Protein AF-A0A2S7P3P5-F1 (afdb_monomer)

Radius of gyration: 25.03 Å; Cα contacts (8 Å, |Δi|>4): 173; chains: 1; bounding box: 57×37×67 Å

Foldseek 3Di:
DDDDDDDPVCVVVPVVLVVVVVQVVVCVVVPHPDDDPDDAQLPDPVRVSVLVDPFAWDQAPPPRDTHTPDPVVNVVVVVDNHDHPPPDDDPDDDDDDDPDDDDDDDDDDPDPPPPPPPFFAPLVVPDPPFDHPVRCVPLPDQQQQWEDEPPDIDGLVVDPCNVVDDCRGCVGPNVVLSRVCRVVDRPCRRVDYHYDD

Secondary structure (DSSP, 8-state):
-------GGGGGG-HHHHHHHHHHHHHHHTT-S--------TT-GGGGGGGGSS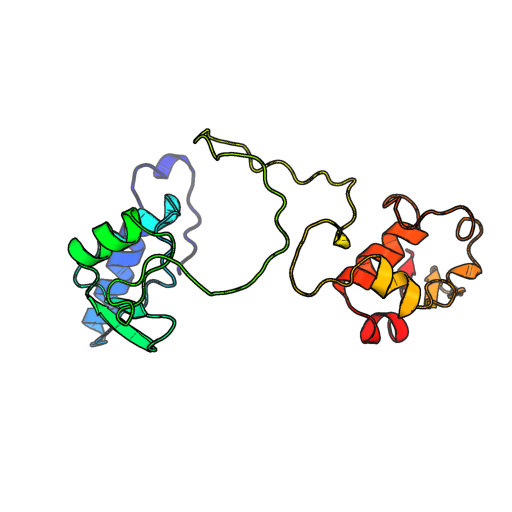S-EEE-TTT--EEE--HHHHHHHHH-S---TT--S--S--S--PPP-----------------TTS-GGGS--TTPPPHHHHHHH--STT-EEEETTEEEEGGGSTTTTT--TT-TTSHHHHHHHHHHHH-HHHHHH--EEE-

Structure (mmCIF, N/CA/C/O backbone):
data_AF-A0A2S7P3P5-F1
#
_entry.id   AF-A0A2S7P3P5-F1
#
loop_
_atom_site.group_PDB
_atom_site.id
_atom_site.type_symbol
_atom_site.label_atom_id
_atom_site.label_alt_id
_atom_site.label_comp_id
_atom_site.label_asym_id
_atom_site.label_entity_id
_atom_site.label_seq_id
_atom_site.pdbx_PDB_ins_code
_atom_site.Cartn_x
_atom_site.Cartn_y
_atom_site.Cartn_z
_atom_site.occupancy
_atom_site.B_iso_or_equiv
_atom_site.auth_seq_id
_atom_site.auth_comp_id
_atom_site.auth_asym_id
_atom_site.auth_atom_id
_atom_site.pdbx_PDB_model_num
ATOM 1 N N . MET A 1 1 ? -14.681 -4.494 0.501 1.00 46.81 1 MET A N 1
ATOM 2 C CA . MET A 1 1 ? -14.531 -3.076 0.108 1.00 46.81 1 MET A CA 1
ATOM 3 C C . MET A 1 1 ? -15.288 -2.878 -1.189 1.00 46.81 1 MET A C 1
ATOM 5 O O . MET A 1 1 ? -14.776 -3.226 -2.246 1.00 46.81 1 MET A O 1
ATOM 9 N N . LEU A 1 2 ? -16.532 -2.408 -1.099 1.00 48.41 2 LEU A N 1
ATOM 10 C CA . LEU A 1 2 ? -17.280 -1.970 -2.272 1.00 48.41 2 LEU A CA 1
ATOM 11 C C . LEU A 1 2 ? -16.745 -0.604 -2.712 1.00 48.41 2 LEU A C 1
ATOM 13 O O . LEU A 1 2 ? -16.738 0.342 -1.924 1.00 48.41 2 LEU A O 1
ATOM 17 N N . TYR A 1 3 ? -16.299 -0.496 -3.960 1.00 51.53 3 TYR A N 1
ATOM 18 C CA . TYR A 1 3 ? -16.013 0.797 -4.569 1.00 51.53 3 TYR A CA 1
ATOM 19 C C . TYR A 1 3 ? -17.342 1.382 -5.056 1.00 51.53 3 TYR A C 1
ATOM 21 O O . TYR A 1 3 ? -17.901 0.924 -6.052 1.00 51.53 3 TYR A O 1
ATOM 29 N N . LEU A 1 4 ? -17.895 2.336 -4.306 1.00 55.41 4 LEU A N 1
ATOM 30 C CA . LEU A 1 4 ? -19.089 3.060 -4.724 1.00 55.41 4 LEU A CA 1
ATOM 31 C C . LEU A 1 4 ? -18.635 4.214 -5.623 1.00 55.41 4 LEU A C 1
ATOM 33 O O . LEU A 1 4 ? -18.038 5.170 -5.138 1.00 55.41 4 LEU A O 1
ATOM 37 N N . MET A 1 5 ? -18.886 4.118 -6.926 1.00 57.69 5 MET A N 1
ATOM 38 C CA . MET A 1 5 ? -18.743 5.270 -7.818 1.00 57.69 5 MET A CA 1
ATOM 39 C C . MET A 1 5 ? -19.960 6.171 -7.598 1.00 57.69 5 MET A C 1
ATOM 41 O O . MET A 1 5 ? -21.087 5.744 -7.850 1.00 57.69 5 MET A O 1
ATOM 45 N N . TYR A 1 6 ? -19.753 7.384 -7.090 1.00 60.34 6 TYR A N 1
ATOM 46 C CA . TYR A 1 6 ? -20.819 8.360 -6.858 1.00 60.34 6 TYR A CA 1
ATOM 47 C C . TYR A 1 6 ? -20.404 9.750 -7.359 1.00 60.34 6 TYR A C 1
ATOM 49 O O . TYR A 1 6 ? -19.219 10.047 -7.478 1.00 60.34 6 TYR A O 1
ATOM 57 N N . HIS A 1 7 ? -21.394 10.580 -7.690 1.00 62.59 7 HIS A N 1
ATOM 58 C CA . HIS A 1 7 ? -21.210 11.955 -8.166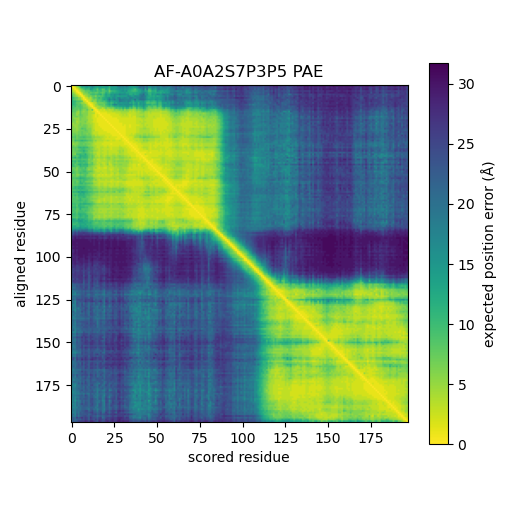 1.00 62.59 7 HIS A CA 1
ATOM 59 C C . HIS A 1 7 ? -20.856 12.891 -6.996 1.00 62.59 7 HIS A C 1
ATOM 61 O O . HIS A 1 7 ? -21.417 12.730 -5.917 1.00 62.59 7 HIS A O 1
ATOM 67 N N . GLU A 1 8 ? -19.975 13.880 -7.162 1.00 61.84 8 GLU A N 1
ATOM 68 C CA . GLU A 1 8 ? -19.485 14.717 -6.042 1.00 61.84 8 GLU A CA 1
ATOM 69 C C . GLU A 1 8 ? -20.601 15.390 -5.218 1.00 61.84 8 GLU A C 1
ATOM 71 O O . GLU A 1 8 ? -20.475 15.537 -4.002 1.00 61.84 8 GLU A O 1
ATOM 76 N N . ASP A 1 9 ? -21.746 15.682 -5.836 1.00 66.62 9 ASP A N 1
ATOM 77 C CA . ASP A 1 9 ? -22.916 16.296 -5.185 1.00 66.62 9 ASP A CA 1
ATOM 78 C C . ASP A 1 9 ? -23.497 15.482 -4.013 1.00 66.62 9 ASP A C 1
ATOM 80 O O . ASP A 1 9 ? -24.238 16.010 -3.182 1.00 66.62 9 ASP A O 1
ATOM 84 N N . VAL A 1 10 ? -23.180 14.187 -3.932 1.00 61.25 10 VAL A N 1
ATOM 85 C CA . VAL A 1 10 ? -23.685 13.272 -2.898 1.00 61.25 10 VAL A CA 1
ATOM 86 C C . VAL A 1 10 ? -22.659 12.938 -1.809 1.00 61.25 10 VAL A C 1
ATOM 88 O O . VAL A 1 10 ? -22.960 12.166 -0.894 1.00 61.25 10 VAL A O 1
ATOM 91 N N . HIS A 1 11 ? -21.483 13.575 -1.825 1.00 61.38 11 HIS A N 1
ATOM 92 C CA . HIS A 1 11 ? -20.416 13.355 -0.836 1.00 61.38 11 HIS A CA 1
ATOM 93 C C . HIS A 1 11 ? -20.852 13.666 0.612 1.00 61.38 11 HIS A C 1
ATOM 95 O O . HIS A 1 11 ? -20.347 13.067 1.563 1.00 61.38 11 HIS A O 1
ATOM 101 N N . SER A 1 12 ? -21.838 14.553 0.782 1.00 64.38 12 SER A N 1
ATOM 102 C CA . SER A 1 12 ? -22.440 14.931 2.071 1.00 64.38 12 SER A CA 1
ATOM 103 C C . SER A 1 12 ? -23.244 13.816 2.751 1.00 64.38 12 SER A C 1
ATOM 105 O O . SER A 1 12 ? -23.499 13.894 3.948 1.00 64.38 12 SER A O 1
ATOM 107 N N . HIS A 1 13 ? -23.638 12.773 2.016 1.00 67.19 13 HIS A N 1
ATOM 108 C CA . HIS A 1 13 ? -24.544 11.728 2.504 1.00 67.19 13 HIS A CA 1
ATOM 109 C C . HIS A 1 13 ? -23.813 10.478 3.030 1.00 67.19 13 HIS A C 1
ATOM 111 O O . HIS A 1 13 ? -24.448 9.451 3.259 1.00 67.19 13 HIS A O 1
ATOM 117 N N . GLU A 1 14 ? -22.485 10.543 3.203 1.00 72.69 14 GLU A N 1
ATOM 118 C CA . GLU A 1 14 ? -21.643 9.480 3.780 1.00 72.69 14 GLU A CA 1
ATOM 119 C C . GLU A 1 14 ? -21.973 8.064 3.252 1.00 72.69 14 GLU A C 1
ATOM 121 O O . GLU A 1 14 ? -22.027 7.094 4.009 1.00 72.69 14 GLU A O 1
ATOM 126 N N . PHE A 1 15 ? -22.190 7.908 1.941 1.00 76.56 15 PHE A N 1
ATOM 127 C CA . PHE A 1 15 ? -22.643 6.640 1.345 1.00 76.56 15 PHE A CA 1
ATOM 128 C C . PHE A 1 15 ? -21.736 5.435 1.645 1.00 76.56 15 PHE A C 1
ATOM 130 O O . PHE A 1 15 ? -22.216 4.302 1.685 1.00 76.56 15 PHE A O 1
ATOM 137 N N . GLY A 1 16 ? -20.448 5.669 1.917 1.00 77.62 16 GLY A N 1
ATOM 138 C CA . GLY A 1 16 ? -19.527 4.633 2.390 1.00 77.62 16 GLY A CA 1
ATOM 139 C C . GLY A 1 16 ? -19.919 4.030 3.745 1.00 77.62 16 GLY A C 1
ATOM 140 O O . GLY A 1 16 ? -19.663 2.852 3.984 1.00 77.62 16 GLY A O 1
ATOM 141 N N . LYS A 1 17 ? -20.581 4.798 4.620 1.00 83.94 17 LYS A N 1
ATOM 142 C CA . LYS A 1 17 ? -21.129 4.265 5.871 1.00 83.94 17 LYS A CA 1
ATOM 143 C C . LYS A 1 17 ? -22.400 3.458 5.645 1.00 83.94 17 LYS A C 1
ATOM 145 O O . LYS A 1 17 ? -22.557 2.378 6.209 1.00 83.94 17 LYS A O 1
ATOM 150 N N . LEU A 1 18 ? -23.286 3.944 4.778 1.00 85.88 18 LEU A N 1
ATOM 151 C CA . LEU A 1 18 ? -24.516 3.231 4.423 1.00 85.88 18 LEU A CA 1
ATOM 152 C C . LEU A 1 18 ? -24.228 1.881 3.756 1.00 85.88 18 LEU A C 1
ATOM 154 O O . LEU A 1 18 ? -24.879 0.888 4.083 1.00 85.88 18 LEU A O 1
ATOM 158 N N . SER A 1 19 ? -23.242 1.819 2.858 1.00 86.00 19 SER A N 1
ATOM 159 C CA . SER A 1 19 ? -22.845 0.562 2.219 1.00 86.00 19 SER A CA 1
ATOM 160 C C . SER A 1 19 ? -22.288 -0.437 3.235 1.00 86.00 19 SER A C 1
ATOM 162 O O . SER A 1 19 ? -22.718 -1.588 3.243 1.00 86.00 19 SER A O 1
ATOM 164 N N . ALA A 1 20 ? -21.425 0.009 4.150 1.00 88.19 20 ALA A N 1
ATOM 165 C CA . ALA A 1 20 ? -20.913 -0.822 5.236 1.00 88.19 20 ALA A CA 1
ATOM 166 C C . ALA A 1 20 ? -22.037 -1.341 6.151 1.00 88.19 20 ALA A C 1
ATOM 168 O O . ALA A 1 20 ? -22.084 -2.532 6.446 1.00 88.19 20 ALA A O 1
ATOM 169 N N . LEU A 1 21 ? -23.002 -0.496 6.534 1.00 90.12 21 LEU A N 1
ATOM 170 C CA . LEU A 1 21 ? -24.175 -0.931 7.304 1.00 90.12 21 LEU A CA 1
ATOM 171 C C . LEU A 1 21 ? -25.006 -1.976 6.553 1.00 90.12 21 LEU A C 1
ATOM 173 O O . LEU A 1 21 ? -25.500 -2.924 7.165 1.00 90.12 21 LEU A O 1
ATOM 177 N N . ARG A 1 22 ? -25.146 -1.835 5.229 1.00 91.75 22 ARG A N 1
ATOM 178 C CA . ARG A 1 22 ? -25.842 -2.828 4.406 1.00 91.75 22 ARG A CA 1
ATOM 179 C C . ARG A 1 22 ? -25.091 -4.158 4.368 1.00 91.75 22 ARG A C 1
ATOM 181 O O . ARG A 1 22 ? -25.735 -5.196 4.492 1.00 91.75 22 ARG A O 1
ATOM 188 N N . GLU A 1 23 ? -23.767 -4.138 4.238 1.00 91.75 23 GLU A N 1
ATOM 189 C CA . GLU A 1 23 ? -22.935 -5.346 4.317 1.00 91.75 23 GLU A CA 1
ATOM 190 C C . GLU A 1 23 ? -23.064 -6.031 5.687 1.00 91.75 23 GLU A C 1
ATOM 192 O O . GLU A 1 23 ? -23.274 -7.241 5.743 1.00 91.75 23 GLU A O 1
ATOM 197 N N . ILE A 1 24 ? -23.023 -5.270 6.787 1.00 92.00 24 ILE A N 1
ATOM 198 C CA . ILE A 1 24 ? -23.211 -5.792 8.151 1.00 92.00 24 ILE A CA 1
ATOM 199 C C . ILE A 1 24 ? -24.608 -6.412 8.317 1.00 92.00 24 ILE A C 1
ATOM 201 O O . ILE A 1 24 ? -24.745 -7.492 8.893 1.00 92.00 24 ILE A O 1
ATOM 205 N N . ALA A 1 25 ? -25.653 -5.754 7.805 1.00 93.94 25 ALA A N 1
ATOM 206 C CA . ALA A 1 25 ? -27.018 -6.273 7.861 1.00 93.94 25 ALA A CA 1
ATOM 207 C C . ALA A 1 25 ? -27.145 -7.605 7.107 1.00 93.94 25 ALA A C 1
ATOM 209 O O . ALA A 1 25 ? -27.682 -8.563 7.657 1.00 93.94 25 ALA A O 1
ATOM 210 N N . LEU A 1 26 ? -26.576 -7.695 5.900 1.00 94.56 26 LEU A N 1
ATOM 211 C CA . LEU A 1 26 ? -26.523 -8.942 5.134 1.00 94.56 26 LEU A CA 1
ATOM 212 C C . LEU A 1 26 ? -25.729 -10.023 5.874 1.00 94.56 26 LEU A C 1
ATOM 214 O O . LEU A 1 26 ? -26.169 -11.169 5.943 1.00 94.56 26 LEU A O 1
ATOM 218 N N . ALA A 1 27 ? -24.590 -9.670 6.478 1.00 94.12 27 ALA A N 1
ATOM 219 C CA . ALA A 1 27 ? -23.796 -10.613 7.256 1.00 94.12 27 ALA A CA 1
ATOM 220 C C . ALA A 1 27 ? -24.630 -11.237 8.389 1.00 94.12 27 ALA A C 1
ATOM 222 O O . ALA A 1 27 ? -24.620 -12.452 8.589 1.00 94.12 27 ALA A O 1
ATOM 223 N N . LYS A 1 28 ? -25.430 -10.408 9.067 1.00 93.69 28 LYS A N 1
ATOM 224 C CA . LYS A 1 28 ? -26.347 -10.836 10.125 1.00 93.69 28 LYS A CA 1
ATOM 225 C C . LYS A 1 28 ? -27.507 -11.688 9.602 1.00 93.69 28 LYS A C 1
ATOM 227 O O . LYS A 1 28 ? -27.813 -12.709 10.211 1.00 93.69 28 LYS A O 1
ATOM 232 N N . GLU A 1 29 ? -28.137 -11.297 8.494 1.00 96.06 29 GLU A N 1
ATOM 233 C CA . GLU A 1 29 ? -29.232 -12.049 7.852 1.00 96.06 29 GLU A CA 1
ATOM 234 C C . GLU A 1 29 ? -28.791 -13.461 7.437 1.00 96.06 29 GLU A C 1
ATOM 236 O O . GLU A 1 29 ? -29.543 -14.421 7.593 1.00 96.06 29 GLU A O 1
ATOM 241 N N . HIS A 1 30 ? -27.549 -13.600 6.974 1.00 95.69 30 HIS A N 1
ATOM 242 C CA . HIS A 1 30 ? -26.960 -14.878 6.576 1.00 95.69 30 HIS A CA 1
ATOM 243 C C . HIS A 1 30 ? -26.274 -15.642 7.725 1.00 95.69 30 HIS A C 1
ATOM 245 O O . HIS A 1 30 ? -25.705 -16.707 7.492 1.00 95.69 30 HIS A O 1
ATOM 251 N N . GLY A 1 31 ? -26.335 -15.138 8.963 1.00 94.69 31 GLY A N 1
ATOM 252 C CA . GLY A 1 31 ? -25.813 -15.830 10.145 1.00 94.69 31 GLY A CA 1
ATOM 253 C C . GLY A 1 31 ? -24.285 -15.854 10.264 1.00 94.69 31 GLY A C 1
ATOM 254 O O . GLY A 1 31 ? -23.743 -16.701 10.975 1.00 94.69 31 GLY A O 1
ATOM 255 N N . TYR A 1 32 ? -23.575 -14.944 9.594 1.00 94.19 32 TYR A N 1
ATOM 256 C CA . TYR A 1 32 ? -22.133 -14.798 9.772 1.00 94.19 32 TYR A CA 1
ATOM 257 C C . TYR A 1 32 ? -21.818 -14.162 11.128 1.00 94.19 32 TYR A C 1
ATOM 259 O O . TYR A 1 32 ? -22.451 -13.193 11.546 1.00 94.19 32 TYR A O 1
ATOM 267 N N . GLN A 1 33 ? -20.803 -14.696 11.808 1.00 89.94 33 GLN A N 1
ATOM 268 C CA . GLN A 1 33 ? -20.368 -14.185 13.112 1.00 89.94 33 GLN A CA 1
ATOM 269 C C . GLN A 1 33 ? -19.508 -12.922 12.999 1.00 89.94 33 GLN A C 1
ATOM 271 O O . GLN A 1 33 ? -19.476 -12.117 13.926 1.00 89.94 33 GLN A O 1
ATOM 276 N N . TYR A 1 34 ? -18.821 -12.744 11.867 1.00 90.38 34 TYR A N 1
ATOM 277 C CA . TYR A 1 34 ? -17.836 -11.686 11.671 1.00 90.38 34 TYR A CA 1
ATOM 278 C C . TYR A 1 34 ? -18.022 -11.015 10.312 1.00 90.38 34 TYR A C 1
ATOM 280 O O . TYR A 1 34 ? -18.287 -11.678 9.309 1.00 90.38 34 TYR A O 1
ATOM 288 N N . TRP A 1 35 ? -17.831 -9.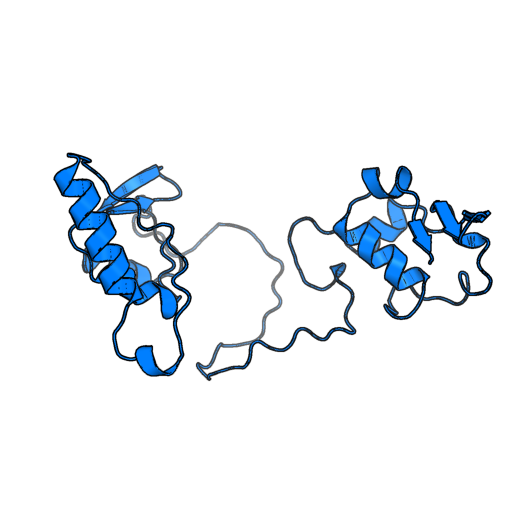698 10.281 1.00 92.38 35 TRP A N 1
ATOM 289 C CA . TRP A 1 35 ? -17.733 -8.904 9.059 1.00 92.38 35 TRP A CA 1
ATOM 290 C C . TRP A 1 35 ? -16.353 -8.250 9.008 1.00 92.38 35 TRP A C 1
ATOM 292 O O . TRP A 1 35 ? -15.918 -7.615 9.969 1.00 92.38 35 TRP A O 1
ATOM 302 N N . TYR A 1 36 ? -15.650 -8.428 7.892 1.00 91.38 36 TYR A N 1
ATOM 303 C CA . TYR A 1 36 ? -14.299 -7.909 7.718 1.00 91.38 36 TYR A CA 1
ATOM 304 C C . TYR A 1 36 ? -14.321 -6.553 7.005 1.00 91.38 36 TYR A C 1
ATOM 306 O O . TYR A 1 36 ? -14.490 -6.472 5.789 1.00 91.38 36 TYR A O 1
ATOM 314 N N . ALA A 1 37 ? -14.085 -5.481 7.764 1.00 87.94 37 ALA A N 1
ATOM 315 C CA . ALA A 1 37 ? -14.067 -4.105 7.262 1.00 87.94 37 ALA A CA 1
ATOM 316 C C . ALA A 1 37 ? -12.790 -3.736 6.470 1.00 87.94 37 ALA A C 1
ATOM 318 O O . ALA A 1 37 ? -12.653 -2.601 6.000 1.00 87.94 37 ALA A O 1
ATOM 319 N N . GLY A 1 38 ? -11.827 -4.655 6.333 1.00 88.88 38 GLY A N 1
ATOM 320 C CA . GLY A 1 38 ? -10.486 -4.375 5.812 1.00 88.88 38 GLY A CA 1
ATOM 321 C C . GLY A 1 38 ? -9.536 -3.807 6.871 1.00 88.88 38 GLY A C 1
ATOM 322 O O . GLY A 1 38 ? -9.884 -3.706 8.046 1.00 88.88 38 GLY A O 1
ATOM 323 N N . PHE A 1 39 ? -8.344 -3.390 6.442 1.00 87.69 39 PHE A N 1
ATOM 324 C CA . PHE A 1 39 ? -7.350 -2.758 7.317 1.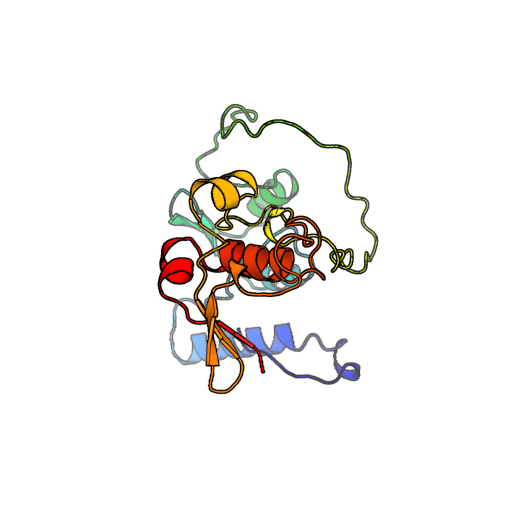00 87.69 39 PHE A CA 1
ATOM 325 C C . PHE A 1 39 ? -7.870 -1.465 7.964 1.00 87.69 39 PHE A C 1
ATOM 327 O O . PHE A 1 39 ? -8.797 -0.829 7.447 1.00 87.69 39 PHE A O 1
ATOM 334 N N . TYR A 1 40 ? -7.250 -1.065 9.074 1.00 88.81 40 TYR A N 1
ATOM 335 C CA . TYR A 1 40 ? -7.474 0.209 9.755 1.00 88.81 40 TYR A CA 1
ATOM 336 C C . TYR A 1 40 ? -6.123 0.870 10.041 1.00 88.81 40 TYR A C 1
ATOM 338 O O . TYR A 1 40 ? -5.260 0.264 10.669 1.00 88.81 40 TYR A O 1
ATOM 346 N N . ILE A 1 41 ? -5.944 2.103 9.563 1.00 89.31 41 ILE A N 1
ATOM 347 C CA . ILE A 1 41 ? -4.750 2.919 9.801 1.00 89.31 41 ILE A CA 1
ATOM 348 C C . ILE A 1 41 ? -5.195 4.131 10.610 1.00 89.31 41 ILE A C 1
ATOM 350 O O . ILE A 1 41 ? -5.916 4.988 10.099 1.00 89.31 41 ILE A O 1
ATOM 354 N N . HIS A 1 42 ? -4.771 4.197 11.869 1.00 89.06 42 HIS A N 1
ATOM 355 C CA . HIS A 1 42 ? -5.251 5.195 12.825 1.00 89.06 42 HIS A CA 1
ATOM 356 C C . HIS A 1 42 ? -4.923 6.643 12.419 1.00 89.06 42 HIS A C 1
ATOM 358 O O . HIS A 1 42 ? -5.768 7.528 12.538 1.00 89.06 42 HIS A O 1
ATOM 364 N N . SER A 1 43 ? -3.746 6.872 11.832 1.00 86.00 43 SER A N 1
ATOM 365 C CA . SER A 1 43 ? -3.335 8.188 11.328 1.00 86.00 43 SER A CA 1
ATOM 366 C C . SER A 1 43 ? -4.073 8.634 10.056 1.00 86.00 43 SER A C 1
ATOM 368 O O . SER A 1 43 ? -3.985 9.799 9.678 1.00 86.00 43 SER A O 1
ATOM 370 N N . CYS A 1 44 ? -4.815 7.751 9.375 1.00 85.19 44 CYS A N 1
ATOM 371 C CA . CYS A 1 44 ? -5.487 8.083 8.122 1.00 85.19 44 CYS A CA 1
ATOM 372 C C . CYS A 1 44 ? -6.907 8.618 8.366 1.00 85.19 44 CYS A C 1
ATOM 374 O O . CYS A 1 44 ? -7.825 7.866 8.704 1.00 85.19 44 CYS A O 1
ATOM 376 N N . VAL A 1 45 ? -7.124 9.912 8.102 1.00 82.94 45 VAL A N 1
ATOM 377 C CA . VAL A 1 45 ? -8.430 10.582 8.272 1.00 82.94 45 VAL A CA 1
ATOM 378 C C . VAL A 1 45 ? -9.548 9.868 7.503 1.00 82.94 45 VAL A C 1
ATOM 380 O O . VAL A 1 45 ? -10.631 9.650 8.046 1.00 82.94 45 VAL A O 1
ATOM 383 N N . LYS A 1 46 ? -9.265 9.400 6.279 1.00 81.25 46 LYS A N 1
ATOM 384 C CA . LYS A 1 46 ? -10.228 8.680 5.424 1.00 81.25 46 LYS A CA 1
ATOM 385 C C . LYS A 1 46 ? -10.700 7.350 6.019 1.00 81.25 46 LYS A C 1
ATOM 387 O O . LYS A 1 46 ? -11.712 6.817 5.577 1.00 81.25 46 LYS A O 1
ATOM 392 N N . MET A 1 47 ? -9.995 6.802 7.009 1.00 83.19 47 MET A N 1
ATOM 393 C CA . MET A 1 47 ? -10.347 5.534 7.656 1.00 83.19 47 MET A CA 1
ATOM 394 C C . MET A 1 47 ? -11.080 5.712 8.987 1.00 83.19 47 MET A C 1
ATOM 396 O O . MET A 1 47 ? -11.561 4.721 9.537 1.00 83.19 47 MET A O 1
ATOM 400 N N . ARG A 1 48 ? -11.220 6.947 9.491 1.00 84.81 48 ARG A N 1
ATOM 401 C CA . ARG A 1 48 ? -11.850 7.226 10.794 1.00 84.81 48 ARG A CA 1
ATOM 402 C C . ARG A 1 48 ? -13.280 6.706 10.892 1.00 84.81 48 ARG A C 1
ATOM 404 O O . ARG A 1 48 ? -13.643 6.199 11.943 1.00 84.81 48 ARG A O 1
ATOM 411 N N . TYR A 1 49 ? -14.042 6.729 9.795 1.00 85.50 49 TYR A N 1
ATOM 412 C CA . TYR A 1 49 ? -15.424 6.234 9.773 1.00 85.50 49 TYR A CA 1
ATOM 413 C C . TYR A 1 49 ? -15.557 4.765 10.208 1.00 85.50 49 TYR A C 1
ATOM 415 O O . TYR A 1 49 ? -16.624 4.357 10.652 1.00 85.50 49 TYR A O 1
ATOM 423 N N . LYS A 1 50 ? -14.496 3.950 10.076 1.00 87.69 50 LYS A N 1
ATOM 424 C CA . LYS A 1 50 ? -14.532 2.536 10.477 1.00 87.69 50 LYS A CA 1
ATOM 425 C C . LYS A 1 50 ? -14.640 2.354 11.991 1.00 87.69 50 LYS A C 1
ATOM 427 O O . LYS A 1 50 ? -15.151 1.326 12.410 1.00 87.69 50 LYS A O 1
ATOM 432 N N . ARG A 1 51 ? -14.212 3.350 12.778 1.00 86.50 51 ARG A N 1
ATOM 433 C CA . ARG A 1 51 ? -14.338 3.372 14.245 1.00 86.50 51 ARG A CA 1
ATOM 434 C C . ARG A 1 51 ? -15.794 3.404 14.706 1.00 86.50 51 ARG A C 1
ATOM 436 O O . ARG A 1 51 ? -16.103 2.940 15.798 1.00 86.50 51 ARG A O 1
ATOM 443 N N . ASP A 1 52 ? -16.681 3.974 13.897 1.00 87.69 52 ASP A N 1
ATOM 444 C CA . ASP A 1 52 ? -18.061 4.223 14.313 1.00 87.69 52 ASP A CA 1
ATOM 445 C C . ASP A 1 52 ? -18.861 2.909 14.469 1.00 87.69 52 ASP A C 1
ATOM 447 O O . ASP A 1 52 ? -19.884 2.879 15.157 1.00 87.69 52 ASP A O 1
ATOM 451 N N . TYR A 1 53 ? -18.389 1.798 13.886 1.00 88.56 53 TYR A N 1
ATOM 452 C CA . TYR A 1 53 ? -19.030 0.487 14.000 1.00 88.56 53 TYR A CA 1
ATOM 453 C C . TYR A 1 53 ? -18.617 -0.230 15.282 1.00 88.56 53 TYR A C 1
ATOM 455 O O . TYR A 1 53 ? -17.437 -0.442 15.538 1.00 88.56 53 TYR A O 1
ATOM 463 N N . ASN A 1 54 ? -19.603 -0.670 16.064 1.00 87.25 54 ASN A N 1
ATOM 464 C CA . ASN A 1 54 ? -19.372 -1.372 17.321 1.00 87.25 54 ASN A CA 1
ATOM 465 C C . ASN A 1 54 ? -20.280 -2.607 17.456 1.00 87.25 54 ASN A C 1
ATOM 467 O O . ASN A 1 54 ? -21.442 -2.542 17.039 1.00 87.25 54 ASN A O 1
ATOM 471 N N . PRO A 1 55 ? -19.799 -3.706 18.077 1.00 90.62 55 PRO A N 1
ATOM 472 C CA . PRO A 1 55 ? -18.429 -3.928 18.570 1.00 90.62 55 PRO A CA 1
ATOM 473 C C . PRO A 1 55 ? -17.436 -4.251 17.435 1.00 90.62 55 PRO A C 1
ATOM 475 O O . PRO A 1 55 ? -17.784 -4.960 16.492 1.00 90.62 55 PRO A O 1
ATOM 478 N N . GLN A 1 56 ? -16.194 -3.766 17.539 1.00 91.62 56 GLN A N 1
ATOM 479 C CA . GLN A 1 56 ? -15.117 -4.024 16.573 1.00 91.62 56 GLN A CA 1
ATOM 480 C C . GLN A 1 56 ? -13.877 -4.600 17.265 1.00 91.62 56 GLN A C 1
ATOM 482 O O . GLN A 1 56 ? -13.601 -4.297 18.424 1.00 91.62 56 GLN A O 1
ATOM 487 N N . TYR A 1 57 ? -13.118 -5.411 16.529 1.00 92.31 57 TYR A N 1
ATOM 488 C CA . TYR A 1 57 ? -11.839 -5.959 16.964 1.00 92.31 57 TYR A CA 1
ATOM 489 C C . TYR A 1 57 ? -10.747 -5.633 15.939 1.00 92.31 57 TYR A C 1
ATOM 491 O O . TYR A 1 57 ? -11.007 -5.641 14.733 1.00 92.31 57 TYR A O 1
ATOM 499 N N . ILE A 1 58 ? -9.534 -5.352 16.415 1.00 91.12 58 ILE A N 1
ATOM 500 C CA . ILE A 1 58 ? -8.333 -5.133 15.598 1.00 91.12 58 ILE A CA 1
ATOM 501 C C . ILE A 1 58 ? -7.368 -6.294 15.831 1.00 91.12 58 ILE A C 1
ATOM 503 O O . ILE A 1 58 ? -7.226 -6.773 16.952 1.00 91.12 58 ILE A O 1
ATOM 507 N N . LEU A 1 59 ? -6.731 -6.755 14.756 1.00 90.31 59 LEU A N 1
ATOM 508 C CA . LEU A 1 59 ? -5.709 -7.791 14.819 1.00 90.31 59 LEU A CA 1
ATOM 509 C C . LEU A 1 59 ? -4.370 -7.175 15.236 1.00 90.31 59 LEU A C 1
ATOM 511 O O . LEU A 1 59 ? -3.882 -6.267 14.560 1.00 90.31 59 LEU A O 1
ATOM 515 N N . ASP A 1 60 ? -3.778 -7.696 16.305 1.00 87.88 60 ASP A N 1
ATOM 516 C CA . ASP A 1 60 ? -2.397 -7.405 16.681 1.00 87.88 60 ASP A CA 1
ATOM 517 C C . ASP A 1 60 ? -1.436 -8.036 15.650 1.00 87.88 60 ASP A C 1
ATOM 519 O O . ASP A 1 60 ? -1.517 -9.248 15.413 1.00 87.88 60 ASP A O 1
ATOM 523 N N . PRO A 1 61 ? -0.545 -7.258 15.010 1.00 83.88 61 PRO A N 1
ATOM 524 C CA . PRO A 1 61 ? 0.371 -7.775 13.995 1.00 83.88 61 PRO A CA 1
ATOM 525 C C . PRO A 1 61 ? 1.471 -8.695 14.551 1.00 83.88 61 PRO A C 1
ATOM 527 O O . PRO A 1 61 ? 2.046 -9.464 13.783 1.00 83.88 61 PRO A O 1
ATOM 530 N N . GLU A 1 62 ? 1.787 -8.629 15.846 1.00 86.56 62 GLU A N 1
ATOM 531 C CA . GLU A 1 62 ? 2.828 -9.458 16.469 1.00 86.56 62 GLU A CA 1
ATOM 532 C C . GLU A 1 62 ? 2.246 -10.747 17.027 1.00 86.56 62 GLU A C 1
ATOM 534 O O . GLU A 1 62 ? 2.793 -11.833 16.830 1.00 86.56 62 GLU A O 1
ATOM 539 N N . LEU A 1 63 ? 1.127 -10.614 17.736 1.00 86.06 63 LEU A N 1
ATOM 540 C CA . LEU A 1 63 ? 0.512 -11.715 18.466 1.00 86.06 63 LEU A CA 1
ATOM 541 C C . LEU A 1 63 ? -0.521 -12.483 17.654 1.00 86.06 63 LEU A C 1
ATOM 543 O O . LEU A 1 63 ? -0.893 -13.593 18.037 1.00 86.06 63 LEU A O 1
ATOM 547 N N . TYR A 1 64 ? -0.996 -11.904 16.551 1.00 87.88 64 TYR A N 1
ATOM 548 C CA . TYR A 1 64 ? -2.107 -12.436 15.766 1.00 87.88 64 TYR A CA 1
ATOM 549 C C . TYR A 1 64 ? -3.367 -12.682 16.616 1.00 87.88 64 TYR A C 1
ATOM 551 O O . TYR A 1 64 ? -4.161 -13.586 16.341 1.00 87.88 64 TYR A O 1
ATOM 559 N N . THR A 1 65 ? -3.565 -11.859 17.649 1.00 89.94 65 THR A N 1
ATOM 560 C CA . THR A 1 65 ? -4.727 -11.878 18.542 1.00 89.94 65 THR A CA 1
ATOM 561 C C . THR A 1 65 ? -5.692 -10.746 18.198 1.00 89.94 65 THR A C 1
ATOM 563 O O . THR A 1 65 ? -5.296 -9.657 17.784 1.00 89.94 65 THR A O 1
ATOM 566 N N . TRP A 1 66 ? -6.993 -11.008 18.343 1.00 90.25 66 TRP A N 1
ATOM 567 C CA . TRP A 1 66 ? -8.036 -10.005 18.123 1.00 90.25 6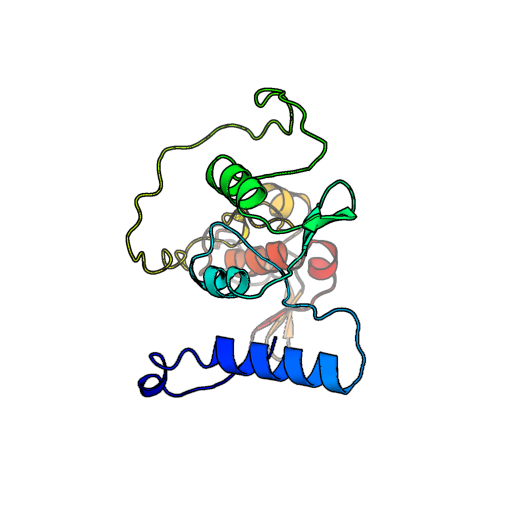6 TRP A CA 1
ATOM 568 C C . TRP A 1 66 ? -8.309 -9.239 19.416 1.00 90.25 66 TRP A C 1
ATOM 570 O O . TRP A 1 66 ? -8.856 -9.795 20.368 1.00 90.25 66 TRP A O 1
ATOM 580 N N . ILE A 1 67 ? -7.967 -7.954 19.429 1.00 91.06 67 ILE A N 1
ATOM 581 C CA . ILE A 1 67 ? -8.129 -7.053 20.572 1.00 91.06 67 ILE A CA 1
ATOM 582 C C . ILE A 1 67 ? -9.387 -6.212 20.362 1.00 91.06 67 ILE A C 1
ATOM 584 O O . ILE A 1 67 ? -9.664 -5.765 19.248 1.00 91.06 67 ILE A O 1
ATOM 588 N N . LEU A 1 68 ? -10.165 -5.993 21.423 1.00 91.75 68 LEU A N 1
ATOM 589 C CA . LEU A 1 68 ? -11.342 -5.129 21.364 1.00 91.75 68 LEU A CA 1
ATOM 590 C C . LEU A 1 68 ? -10.926 -3.689 21.034 1.00 91.75 68 LEU A C 1
ATOM 592 O O . LEU A 1 68 ? -10.046 -3.127 21.684 1.00 91.75 68 LEU A O 1
ATOM 596 N N . PHE A 1 69 ? -11.584 -3.085 20.048 1.00 90.94 69 PHE A N 1
ATOM 597 C CA . PHE A 1 69 ? -11.330 -1.703 19.663 1.00 90.94 69 PHE A CA 1
ATOM 598 C C . PHE A 1 69 ? -12.102 -0.739 20.568 1.00 90.94 69 PHE A C 1
ATOM 600 O O . PHE A 1 69 ? -13.167 -0.240 20.212 1.00 90.94 69 PHE A O 1
ATOM 607 N N . ASP A 1 70 ? -11.581 -0.533 21.777 1.00 90.38 70 ASP A N 1
ATOM 608 C CA . ASP A 1 70 ? -12.160 0.341 22.794 1.00 90.38 70 ASP A CA 1
ATOM 609 C C . ASP A 1 70 ? -11.439 1.697 22.889 1.00 90.38 70 ASP A C 1
ATOM 611 O O . ASP A 1 70 ? -10.347 1.906 22.356 1.00 90.38 70 ASP A O 1
ATOM 615 N N . ASP A 1 71 ? -12.031 2.641 23.625 1.00 89.31 71 ASP A N 1
ATOM 616 C CA . ASP 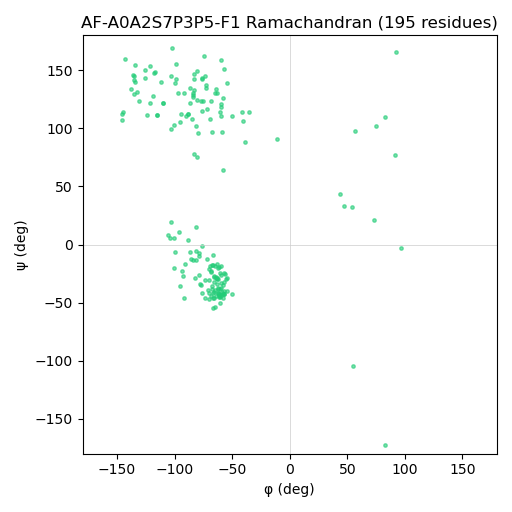A 1 71 ? -11.429 3.965 23.827 1.00 89.31 71 ASP A CA 1
ATOM 617 C C . ASP A 1 71 ? -10.059 3.904 24.533 1.00 89.31 71 ASP A C 1
ATOM 619 O O . ASP A 1 71 ? -9.285 4.858 24.454 1.00 89.31 71 ASP A O 1
ATOM 623 N N . LYS A 1 72 ? -9.728 2.806 25.230 1.00 89.56 72 LYS A N 1
ATOM 624 C CA . LYS A 1 72 ? -8.404 2.620 25.842 1.00 89.56 72 LYS A CA 1
ATOM 625 C C . LYS A 1 72 ? -7.356 2.307 24.782 1.00 89.56 72 LYS A C 1
ATOM 627 O O . LYS A 1 72 ? -6.282 2.904 24.814 1.00 89.56 72 LYS A O 1
ATOM 632 N N . LEU A 1 73 ? -7.662 1.399 23.855 1.00 89.25 73 LEU A N 1
ATOM 633 C CA . LEU A 1 73 ? -6.791 1.086 22.731 1.00 89.25 73 LEU A CA 1
ATOM 634 C C . LEU A 1 73 ? -6.607 2.316 21.842 1.00 89.25 73 LEU A C 1
ATOM 636 O O . LEU A 1 73 ? -5.477 2.618 21.475 1.00 89.25 73 LEU A O 1
ATOM 640 N N . LEU A 1 74 ? -7.671 3.082 21.585 1.00 89.06 74 LEU A N 1
ATOM 641 C CA . LEU A 1 74 ? -7.546 4.329 20.830 1.00 89.06 74 LEU A CA 1
ATOM 642 C C . LEU A 1 74 ? -6.576 5.320 21.470 1.00 89.06 74 LEU A C 1
ATOM 644 O O . LEU A 1 74 ? -5.703 5.814 20.771 1.00 89.06 74 LEU A O 1
ATOM 648 N N . LYS A 1 75 ? -6.650 5.546 22.787 1.00 90.75 75 LYS A N 1
ATOM 649 C CA . LYS A 1 75 ? -5.687 6.427 23.471 1.00 90.75 75 LYS A CA 1
ATOM 650 C C . LYS A 1 75 ? -4.245 5.948 23.307 1.00 90.75 75 LYS A C 1
ATOM 652 O O . LYS A 1 75 ? -3.360 6.755 23.055 1.00 90.75 75 LYS A O 1
ATOM 657 N N . LYS A 1 76 ? -4.006 4.633 23.388 1.00 89.81 76 LYS A N 1
ATOM 658 C CA . LYS A 1 76 ? -2.673 4.060 23.131 1.00 89.81 76 LYS A CA 1
ATOM 659 C C . LYS A 1 76 ? -2.206 4.319 21.693 1.00 89.81 76 LYS A C 1
ATOM 661 O O . LYS A 1 76 ? -1.023 4.570 21.480 1.00 89.81 76 LYS A O 1
ATOM 666 N N . MET A 1 77 ? -3.119 4.253 20.721 1.00 89.69 77 MET A N 1
ATOM 667 C CA . MET A 1 77 ? -2.831 4.527 19.307 1.00 89.69 77 MET A CA 1
ATOM 668 C C . MET A 1 77 ? -2.634 6.024 19.017 1.00 89.69 77 MET A C 1
ATOM 670 O O . MET A 1 77 ? -1.846 6.357 18.134 1.00 89.69 77 MET A O 1
ATOM 674 N N . ASP A 1 78 ? -3.298 6.914 19.762 1.00 89.06 78 ASP A N 1
ATOM 675 C CA . ASP A 1 78 ? -3.086 8.366 19.679 1.00 89.06 78 ASP A CA 1
ATOM 676 C C . ASP A 1 78 ? -1.683 8.742 20.210 1.00 89.06 78 ASP A C 1
ATOM 678 O O . ASP A 1 78 ? -1.026 9.640 19.683 1.00 89.06 78 ASP A O 1
ATOM 682 N N . GLU A 1 79 ? -1.200 8.046 21.248 1.00 89.31 79 GLU A N 1
ATOM 683 C CA . GLU A 1 79 ? 0.107 8.295 21.876 1.00 89.31 79 GLU A CA 1
ATOM 684 C C . GLU A 1 79 ? 1.294 7.745 21.070 1.00 89.31 79 GLU A C 1
ATOM 686 O O . GLU A 1 79 ? 2.385 8.324 21.090 1.00 89.31 79 GLU A O 1
ATOM 691 N N . ARG A 1 80 ? 1.123 6.602 20.392 1.00 86.12 80 ARG A N 1
ATOM 692 C CA . ARG A 1 80 ? 2.207 5.888 19.701 1.00 86.12 80 ARG A CA 1
ATOM 693 C C . ARG A 1 80 ? 1.776 5.458 18.307 1.00 86.12 80 ARG A C 1
ATOM 695 O O . ARG A 1 80 ? 0.705 4.900 18.112 1.00 86.12 80 ARG A O 1
ATOM 702 N N . LYS A 1 81 ? 2.688 5.586 17.338 1.00 83.81 81 LYS A N 1
ATOM 703 C CA . LYS A 1 81 ? 2.466 5.137 15.949 1.00 83.81 81 LYS A CA 1
ATOM 704 C C . LYS A 1 81 ? 2.196 3.626 15.834 1.00 83.81 81 LYS A C 1
ATOM 706 O O . LYS A 1 81 ? 1.597 3.191 14.855 1.00 83.81 81 LYS A O 1
ATOM 711 N N . TYR A 1 82 ? 2.664 2.838 16.799 1.00 82.88 82 TYR A N 1
ATOM 712 C CA . TYR A 1 82 ? 2.582 1.383 16.799 1.00 82.88 82 TYR A CA 1
ATOM 713 C C . TYR A 1 82 ? 2.207 0.870 18.193 1.00 82.88 82 TYR A C 1
ATOM 715 O O . TYR A 1 82 ? 2.774 1.329 19.186 1.00 82.88 82 TYR A O 1
ATOM 723 N N . VAL A 1 83 ? 1.250 -0.060 18.257 1.00 83.00 83 VAL A N 1
ATOM 724 C CA . VAL A 1 83 ? 0.694 -0.615 19.499 1.00 83.00 83 VAL A CA 1
ATOM 725 C C . VAL A 1 83 ? 0.580 -2.134 19.357 1.00 83.00 83 VAL A C 1
ATOM 727 O O . VAL A 1 83 ? 0.002 -2.608 18.383 1.00 83.00 83 VAL A O 1
ATOM 730 N N . SER A 1 84 ? 1.109 -2.864 20.341 1.00 82.19 84 SER A N 1
ATOM 731 C CA . SER A 1 84 ? 1.017 -4.324 20.507 1.00 82.19 84 SER A CA 1
ATOM 732 C C . SER A 1 84 ? 0.718 -4.628 21.982 1.00 82.19 84 SER A C 1
ATOM 734 O O . SER A 1 84 ? 1.141 -3.874 22.867 1.00 82.19 84 SER A O 1
ATOM 736 N N . GLU A 1 85 ? -0.048 -5.683 22.265 1.00 72.06 85 GLU A N 1
ATOM 737 C CA . GLU A 1 85 ? -0.506 -6.033 23.622 1.00 72.06 85 GLU A CA 1
ATOM 738 C C . GLU A 1 85 ? 0.648 -6.447 24.556 1.00 72.06 85 GLU A C 1
ATOM 740 O O . GLU A 1 85 ? 0.581 -6.196 25.758 1.00 72.06 85 GLU A O 1
ATOM 745 N N . ASN A 1 86 ? 1.741 -6.989 24.009 1.00 65.44 86 ASN A N 1
ATOM 746 C CA . ASN A 1 86 ? 2.900 -7.466 24.778 1.00 65.44 86 ASN A CA 1
ATOM 747 C C . ASN A 1 86 ? 3.863 -6.370 25.248 1.00 65.44 86 ASN A C 1
ATOM 749 O O . ASN A 1 86 ? 4.807 -6.663 25.985 1.00 65.44 86 ASN A O 1
ATOM 753 N N . GLN A 1 87 ? 3.681 -5.120 24.823 1.00 60.00 87 GLN A N 1
ATOM 754 C CA . GLN A 1 87 ? 4.543 -4.033 25.278 1.00 60.00 87 GLN A CA 1
ATOM 755 C C . GLN A 1 87 ? 4.092 -3.541 26.660 1.00 60.00 87 GLN A C 1
ATOM 757 O O . GLN A 1 87 ? 3.508 -2.464 26.794 1.00 60.00 87 GLN A O 1
ATOM 762 N N . GLU A 1 88 ? 4.391 -4.326 27.699 1.00 47.44 88 GLU A N 1
ATOM 763 C CA . GLU A 1 88 ? 4.594 -3.772 29.039 1.00 47.44 88 GLU A CA 1
ATOM 764 C C . GLU A 1 88 ? 5.675 -2.682 28.954 1.00 47.44 88 GLU A C 1
ATOM 766 O O . GLU A 1 88 ? 6.654 -2.817 28.214 1.00 47.44 88 GLU A O 1
ATOM 771 N N . ASP A 1 89 ? 5.449 -1.576 29.664 1.00 48.41 89 ASP A N 1
ATOM 772 C CA . ASP A 1 89 ? 6.203 -0.321 29.633 1.00 48.41 89 ASP A CA 1
ATOM 773 C C . ASP A 1 89 ? 7.724 -0.485 29.498 1.00 48.41 89 ASP A C 1
ATOM 775 O O . ASP A 1 89 ? 8.475 -0.480 30.470 1.00 48.41 89 ASP A O 1
ATOM 779 N N . THR A 1 90 ? 8.197 -0.552 28.257 1.00 34.62 90 THR A N 1
ATOM 780 C CA . THR A 1 90 ? 9.609 -0.402 27.932 1.00 34.62 90 THR A CA 1
ATOM 781 C C . THR A 1 90 ? 9.720 0.864 27.092 1.00 34.62 90 THR A C 1
ATOM 783 O O . THR A 1 90 ? 9.180 0.899 25.981 1.00 34.62 90 THR A O 1
ATOM 786 N N . PRO A 1 91 ? 10.340 1.949 27.597 1.00 37.75 91 PRO A N 1
ATOM 787 C CA . PRO A 1 91 ? 10.578 3.121 26.775 1.00 37.75 91 PRO A CA 1
ATOM 788 C C . PRO A 1 91 ? 11.443 2.687 25.595 1.00 37.75 91 PRO A C 1
ATOM 790 O O . PRO A 1 91 ? 12.519 2.130 25.791 1.00 37.75 91 PRO A O 1
ATOM 793 N N . ALA A 1 92 ? 10.903 2.904 24.396 1.00 44.12 92 ALA A N 1
ATOM 794 C CA . ALA A 1 92 ? 11.521 2.765 23.084 1.00 44.12 92 ALA A CA 1
ATOM 795 C C . ALA A 1 92 ? 13.049 2.570 23.122 1.00 44.12 92 ALA A C 1
ATOM 797 O O . ALA A 1 92 ? 13.819 3.527 23.073 1.00 44.12 92 ALA A O 1
ATOM 798 N N . ALA A 1 93 ? 13.489 1.318 23.181 1.00 42.28 93 ALA A N 1
ATOM 799 C CA . ALA A 1 93 ? 14.872 0.962 22.945 1.00 42.28 93 ALA A CA 1
ATOM 800 C C . ALA A 1 93 ? 14.902 -0.391 22.244 1.00 42.28 93 ALA A C 1
ATOM 802 O O . ALA A 1 93 ? 14.612 -1.426 22.837 1.00 42.28 93 ALA A O 1
ATOM 803 N N . THR A 1 94 ? 15.363 -0.351 20.994 1.00 39.56 94 THR A N 1
ATOM 804 C CA . THR A 1 94 ? 15.771 -1.492 20.162 1.00 39.56 94 THR A CA 1
ATOM 805 C C . THR A 1 94 ? 14.687 -2.112 19.278 1.00 39.56 94 THR A C 1
ATOM 807 O O . THR A 1 94 ? 14.240 -3.230 19.496 1.00 39.56 94 THR A O 1
ATOM 810 N N . ALA A 1 95 ? 14.380 -1.431 18.172 1.00 34.31 95 ALA A N 1
ATOM 811 C CA . ALA A 1 95 ? 14.196 -2.112 16.893 1.00 34.31 95 ALA A CA 1
ATOM 812 C C . ALA A 1 95 ? 14.702 -1.217 15.748 1.00 34.31 95 ALA A C 1
ATOM 814 O O . ALA A 1 95 ? 14.120 -0.179 15.455 1.00 34.31 95 ALA A O 1
ATOM 815 N N . LEU A 1 96 ? 15.790 -1.688 15.125 1.00 33.16 96 LEU A N 1
ATOM 816 C CA . LEU A 1 96 ? 16.343 -1.320 13.815 1.00 33.16 96 LEU A CA 1
ATOM 817 C C . LEU A 1 96 ? 17.077 0.031 13.717 1.00 33.16 96 LEU A C 1
ATOM 819 O O . LEU A 1 96 ? 16.495 1.101 13.580 1.00 33.16 96 LEU A O 1
ATOM 823 N N . GLN A 1 97 ? 18.409 -0.067 13.711 1.00 32.84 97 GLN A N 1
ATOM 824 C CA . GLN A 1 97 ? 19.317 0.960 13.207 1.00 32.84 97 GLN A CA 1
ATOM 825 C C . GLN A 1 97 ? 18.997 1.229 11.728 1.00 32.84 97 GLN A C 1
ATOM 827 O O . GLN A 1 97 ? 19.447 0.505 10.845 1.00 32.84 97 GLN A O 1
ATOM 832 N N . GLN A 1 98 ? 18.208 2.265 11.463 1.00 31.31 98 GLN A N 1
ATOM 833 C CA . GLN A 1 98 ? 18.269 2.998 10.202 1.00 31.31 98 GLN A CA 1
ATOM 834 C C . GLN A 1 98 ? 19.352 4.077 10.351 1.00 31.31 98 GLN A C 1
ATOM 836 O O . GLN A 1 98 ? 19.384 4.746 11.393 1.00 31.31 98 GLN A O 1
ATOM 841 N N . PRO A 1 99 ? 20.253 4.262 9.369 1.00 31.25 99 PRO A N 1
ATOM 842 C CA . PRO A 1 99 ? 21.125 5.424 9.341 1.00 31.25 99 PRO A CA 1
ATOM 843 C C . PRO A 1 99 ? 20.259 6.680 9.323 1.00 31.25 99 PRO A C 1
ATOM 845 O O . PRO A 1 99 ? 19.332 6.817 8.527 1.00 31.25 99 PRO A O 1
ATOM 848 N N . GLN A 1 100 ? 20.542 7.548 10.280 1.00 34.03 100 GLN A N 1
ATOM 849 C CA . GLN A 1 100 ? 19.836 8.785 10.523 1.00 34.03 100 GLN A CA 1
ATOM 850 C C . GLN A 1 100 ? 20.180 9.773 9.414 1.00 34.03 100 GLN A C 1
ATOM 852 O O . GLN A 1 100 ? 21.322 10.205 9.327 1.00 34.03 100 GLN A O 1
ATOM 857 N N . ASP A 1 101 ? 19.184 10.170 8.633 1.00 29.48 101 ASP A N 1
ATOM 858 C CA . ASP A 1 101 ? 19.103 11.548 8.170 1.00 29.48 101 ASP A CA 1
ATOM 859 C C . ASP A 1 101 ? 17.632 11.951 8.075 1.00 29.48 101 ASP A C 1
ATOM 861 O O . ASP A 1 101 ? 16.857 11.493 7.241 1.00 29.48 101 ASP A O 1
ATOM 865 N N . SER A 1 102 ? 17.219 12.783 9.023 1.00 31.14 102 SER A N 1
ATOM 866 C CA . SER A 1 102 ? 16.001 13.577 8.936 1.00 31.14 102 SER A CA 1
ATOM 867 C C . SER A 1 102 ? 16.426 15.035 8.954 1.00 31.14 102 SER A C 1
ATOM 869 O O . SER A 1 102 ? 17.315 15.408 9.724 1.00 31.14 102 SER A O 1
ATOM 871 N N . PRO A 1 103 ? 15.674 15.902 8.268 1.00 40.94 103 PRO A N 1
ATOM 872 C CA . PRO A 1 103 ? 15.005 16.910 9.074 1.00 40.94 103 PRO A CA 1
ATOM 873 C C . PRO A 1 103 ? 13.519 17.109 8.743 1.00 40.94 103 PRO A C 1
ATOM 875 O O . PRO A 1 103 ? 13.150 17.442 7.626 1.00 40.94 103 PRO A O 1
ATOM 878 N N . LYS A 1 104 ? 12.749 17.094 9.842 1.00 32.06 104 LYS A N 1
ATOM 879 C CA . LYS A 1 104 ? 11.625 17.982 10.199 1.00 32.06 104 LYS A CA 1
ATOM 880 C C . LYS A 1 104 ? 10.212 17.712 9.652 1.00 32.06 104 LYS A C 1
ATOM 882 O O . LYS A 1 104 ? 9.867 18.060 8.538 1.00 32.06 104 LYS A O 1
ATOM 887 N N . ALA A 1 105 ? 9.384 17.289 10.614 1.00 34.50 105 ALA A N 1
ATOM 888 C CA . ALA A 1 105 ? 8.132 17.924 11.043 1.00 34.50 105 ALA A CA 1
ATOM 889 C C . ALA A 1 105 ? 7.050 18.167 9.978 1.00 34.50 105 ALA A C 1
ATOM 891 O O . ALA A 1 105 ? 7.005 19.204 9.328 1.00 34.50 105 ALA A O 1
ATOM 892 N N . SER A 1 106 ? 6.096 17.237 9.950 1.00 40.44 106 SER A N 1
ATOM 893 C CA . SER A 1 106 ? 4.764 17.398 9.378 1.00 40.44 106 SER A CA 1
ATOM 894 C C . SER A 1 106 ? 3.995 18.526 10.077 1.00 40.44 106 SER A C 1
ATOM 896 O O . SER A 1 106 ? 3.647 18.403 11.257 1.00 40.44 106 SER A O 1
ATOM 898 N N . ALA A 1 107 ? 3.709 19.596 9.340 1.00 34.41 107 ALA A N 1
ATOM 899 C CA . ALA A 1 107 ? 2.582 20.474 9.606 1.00 34.41 107 ALA A CA 1
ATOM 900 C C . ALA A 1 107 ? 1.429 20.041 8.693 1.00 34.41 107 ALA A C 1
ATOM 902 O O . ALA A 1 107 ? 1.623 19.819 7.504 1.00 34.41 107 ALA A O 1
ATOM 903 N N . ASP A 1 108 ? 0.258 19.874 9.291 1.00 50.84 108 ASP A N 1
ATOM 904 C CA . ASP A 1 108 ? -1.007 19.544 8.644 1.00 50.84 108 ASP A CA 1
ATOM 905 C C . ASP A 1 108 ? -1.446 20.738 7.773 1.00 50.84 108 ASP A C 1
ATOM 907 O O . ASP A 1 108 ? -1.987 21.726 8.275 1.00 50.84 108 ASP A O 1
ATOM 911 N N . SER A 1 109 ? -1.152 20.683 6.478 1.00 32.78 109 SER A N 1
ATOM 912 C CA . SER A 1 109 ? -1.875 21.418 5.440 1.00 32.78 109 SER A CA 1
ATOM 913 C C . SER A 1 109 ? -2.419 20.406 4.445 1.00 32.78 109 SER A C 1
ATOM 915 O O . SER A 1 109 ? -1.858 19.319 4.317 1.00 32.78 109 SER A O 1
ATOM 917 N N . ASP A 1 110 ? -3.513 20.751 3.766 1.00 42.09 110 ASP A N 1
ATOM 918 C CA . ASP A 1 110 ? -4.012 20.075 2.563 1.00 42.09 110 ASP A CA 1
ATOM 919 C C . ASP A 1 110 ? -2.939 20.094 1.451 1.00 42.09 110 ASP A C 1
ATOM 921 O O . ASP A 1 110 ? -3.100 20.743 0.418 1.00 42.09 110 ASP A O 1
ATOM 925 N N . ASP A 1 111 ? -1.808 19.427 1.681 1.00 40.78 111 ASP A N 1
ATOM 926 C CA . ASP A 1 111 ? -0.739 19.266 0.717 1.00 40.78 111 ASP A CA 1
ATOM 927 C C . ASP A 1 111 ? -1.289 18.351 -0.366 1.00 40.78 111 ASP A C 1
ATOM 929 O O . ASP A 1 111 ? -1.497 17.146 -0.171 1.00 40.78 111 ASP A O 1
ATOM 933 N N . GLU A 1 112 ? -1.547 18.954 -1.527 1.00 45.56 112 GLU A N 1
ATOM 934 C CA . GLU A 1 112 ? -1.398 18.266 -2.797 1.00 45.56 112 GLU A CA 1
ATOM 935 C C . GLU A 1 112 ? -0.193 17.340 -2.650 1.00 45.56 112 GLU A C 1
ATOM 937 O O . GLU A 1 112 ? 0.907 17.827 -2.397 1.00 45.56 112 GLU A O 1
AT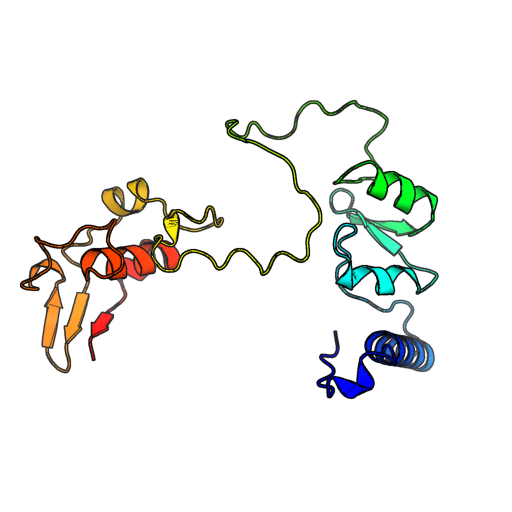OM 942 N N . ALA A 1 113 ? -0.423 16.021 -2.696 1.00 51.44 113 ALA A N 1
ATOM 943 C CA . ALA A 1 113 ? 0.641 15.031 -2.589 1.00 51.44 113 ALA A CA 1
ATOM 944 C C . ALA A 1 113 ? 1.816 15.537 -3.420 1.00 51.44 113 ALA A C 1
ATOM 946 O O . ALA A 1 113 ? 1.612 15.691 -4.625 1.00 51.44 113 ALA A O 1
ATOM 947 N N . GLU A 1 114 ? 2.948 15.871 -2.772 1.00 55.66 114 GLU A N 1
ATOM 948 C CA . GLU A 1 114 ? 4.126 16.448 -3.429 1.00 55.66 114 GLU A CA 1
ATOM 949 C C . GLU A 1 114 ? 4.293 15.708 -4.743 1.00 55.66 114 GLU A C 1
ATOM 951 O O . GLU A 1 114 ? 4.579 14.508 -4.723 1.00 55.66 114 GLU A O 1
ATOM 956 N N . VAL A 1 115 ? 3.967 16.371 -5.862 1.00 55.75 115 VAL A N 1
ATOM 957 C CA . VAL A 1 115 ? 3.870 15.682 -7.146 1.00 55.75 115 VAL A CA 1
ATOM 958 C C . VAL A 1 115 ? 5.254 15.099 -7.368 1.00 55.75 115 VAL A C 1
ATOM 960 O O . VAL A 1 115 ? 6.198 15.882 -7.517 1.00 55.75 115 VAL A O 1
ATOM 963 N N . PRO A 1 116 ? 5.423 13.763 -7.315 1.00 63.94 116 PRO A N 1
ATOM 964 C CA . PRO A 1 116 ? 6.754 13.195 -7.239 1.00 63.94 116 PRO A CA 1
ATOM 965 C C . PRO A 1 116 ? 7.505 13.637 -8.479 1.00 63.94 116 PRO A C 1
ATOM 967 O O . PRO A 1 116 ? 7.045 13.317 -9.577 1.00 63.94 116 PRO A O 1
ATOM 970 N N . ASN A 1 117 ? 8.599 14.394 -8.316 1.00 71.56 117 ASN A N 1
ATOM 971 C CA . ASN A 1 117 ? 9.270 15.040 -9.441 1.00 71.56 117 ASN A CA 1
ATOM 972 C C . ASN A 1 117 ? 9.507 13.991 -10.536 1.00 71.56 117 ASN A C 1
ATOM 974 O O . ASN A 1 117 ? 10.299 13.065 -10.322 1.00 71.56 117 ASN A O 1
ATOM 978 N N . PRO A 1 118 ? 8.810 14.087 -11.683 1.00 70.19 118 PRO A N 1
ATOM 979 C CA . PRO A 1 118 ? 8.843 13.043 -12.695 1.00 70.19 118 PRO A CA 1
ATOM 980 C C . PRO A 1 118 ? 10.223 12.928 -13.333 1.00 70.19 118 PRO A C 1
ATOM 982 O O . PRO A 1 118 ? 10.444 11.975 -14.055 1.00 70.19 118 PRO A O 1
ATOM 985 N N . SER A 1 119 ? 11.130 13.873 -13.051 1.00 76.06 119 SER A N 1
ATOM 986 C CA . SER A 1 119 ? 12.508 13.897 -13.537 1.00 76.06 119 SER A CA 1
ATOM 987 C C . SER A 1 119 ? 13.495 13.112 -12.666 1.00 76.06 119 SER A C 1
ATOM 989 O O . SER A 1 119 ? 14.657 13.006 -13.044 1.00 76.06 119 SER A O 1
ATOM 991 N N . LEU A 1 120 ? 13.070 12.599 -11.503 1.00 80.75 120 LEU A N 1
ATOM 992 C CA . LEU A 1 120 ? 13.922 11.792 -10.624 1.00 80.75 120 LEU A CA 1
ATOM 993 C C . LEU A 1 120 ? 13.783 10.296 -10.943 1.00 80.75 120 LEU A C 1
ATOM 995 O O . LEU A 1 120 ? 12.644 9.806 -10.958 1.00 80.75 120 LEU A O 1
ATOM 999 N N . PRO A 1 121 ? 14.899 9.563 -11.115 1.00 82.69 121 PRO A N 1
ATOM 1000 C CA . PRO A 1 121 ? 14.874 8.128 -11.354 1.00 82.69 121 PRO A CA 1
ATOM 1001 C C . PRO A 1 121 ? 14.161 7.336 -10.255 1.00 82.69 121 PRO A C 1
ATOM 1003 O O . PRO A 1 121 ? 14.179 7.693 -9.074 1.00 82.69 121 PRO A O 1
ATOM 1006 N N . VAL A 1 122 ? 13.572 6.199 -10.627 1.00 83.12 122 VAL A N 1
ATOM 1007 C CA . VAL A 1 122 ? 12.767 5.372 -9.713 1.00 83.12 122 VAL A CA 1
ATOM 1008 C C . VAL A 1 122 ? 13.580 4.804 -8.545 1.00 83.12 122 VAL A C 1
ATOM 1010 O O . VAL A 1 122 ? 13.064 4.748 -7.429 1.00 83.12 122 VAL A O 1
ATOM 1013 N N . TRP A 1 123 ? 14.858 4.468 -8.748 1.00 82.44 123 TRP A N 1
ATOM 1014 C CA . TRP A 1 123 ? 15.736 3.940 -7.692 1.00 82.44 123 TRP A CA 1
ATOM 1015 C C . TRP A 1 123 ? 16.060 4.945 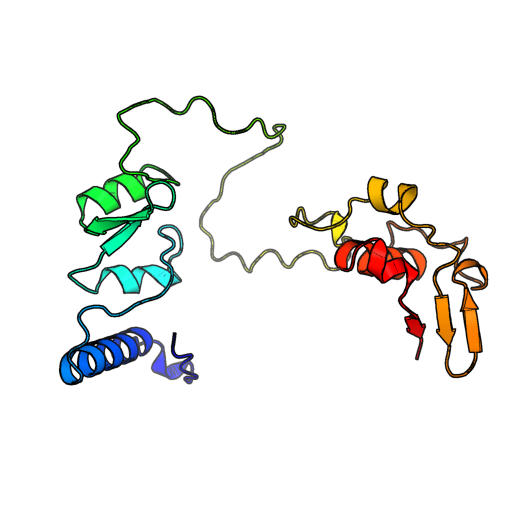-6.578 1.00 82.44 123 TRP A C 1
ATOM 1017 O O . TRP A 1 123 ? 16.469 4.537 -5.494 1.00 82.44 123 TRP A O 1
ATOM 1027 N N . GLU A 1 124 ? 15.854 6.246 -6.794 1.00 82.31 124 GLU A N 1
ATOM 1028 C CA . GLU A 1 124 ? 16.031 7.262 -5.745 1.00 82.31 124 GLU A CA 1
ATOM 1029 C C . GLU A 1 124 ? 14.815 7.357 -4.812 1.00 82.31 124 GLU A C 1
ATOM 1031 O O . GLU A 1 124 ? 14.888 7.928 -3.724 1.00 82.31 124 GLU A O 1
ATOM 1036 N N . ARG A 1 125 ? 13.684 6.748 -5.188 1.00 78.12 125 ARG A N 1
ATOM 1037 C CA . ARG A 1 125 ? 12.399 6.917 -4.493 1.00 78.12 125 ARG A CA 1
ATOM 1038 C C . ARG A 1 125 ? 12.231 6.049 -3.242 1.00 78.12 125 ARG A C 1
ATOM 1040 O O . ARG A 1 125 ? 11.119 5.923 -2.743 1.00 78.12 125 ARG A O 1
ATOM 1047 N N . SER A 1 126 ? 13.311 5.465 -2.713 1.00 67.31 126 SER A N 1
ATOM 1048 C CA . SER A 1 126 ? 13.322 4.647 -1.482 1.00 67.31 126 SER A CA 1
ATOM 1049 C C . SER A 1 126 ? 12.203 3.591 -1.414 1.00 67.31 126 SER A C 1
ATOM 1051 O O . SER A 1 126 ? 11.687 3.288 -0.337 1.00 67.31 126 SER A O 1
ATOM 1053 N N . MET A 1 127 ? 11.796 3.032 -2.561 1.00 80.44 127 MET A N 1
ATOM 1054 C CA . MET A 1 127 ? 10.788 1.974 -2.587 1.00 80.44 127 MET A CA 1
ATOM 1055 C C . MET A 1 127 ? 11.457 0.616 -2.331 1.00 80.44 127 MET A C 1
ATOM 1057 O O . MET A 1 127 ? 12.436 0.282 -3.003 1.00 80.44 127 MET A O 1
ATOM 1061 N N . PRO A 1 128 ? 10.951 -0.185 -1.378 1.00 78.00 128 PRO A N 1
ATOM 1062 C CA . PRO A 1 128 ? 11.513 -1.498 -1.094 1.00 78.00 128 PRO A CA 1
ATOM 1063 C C . PRO A 1 128 ? 11.358 -2.429 -2.304 1.00 78.00 128 PRO A C 1
ATOM 1065 O O . PRO A 1 128 ? 10.278 -2.522 -2.884 1.00 78.00 128 PRO A O 1
ATOM 1068 N N . GLY A 1 129 ? 12.435 -3.137 -2.655 1.00 80.00 129 GLY A N 1
ATOM 1069 C CA . GLY A 1 129 ? 12.464 -4.108 -3.757 1.00 80.00 129 GLY A CA 1
ATOM 1070 C C . GLY A 1 129 ? 13.011 -3.581 -5.088 1.00 80.00 129 GLY A C 1
ATOM 1071 O O . GLY A 1 129 ? 13.135 -4.367 -6.021 1.00 80.00 129 GLY A O 1
ATOM 1072 N N . LEU A 1 130 ? 13.365 -2.296 -5.178 1.00 86.75 130 LEU A N 1
ATOM 1073 C CA . LEU A 1 130 ? 14.079 -1.742 -6.331 1.00 86.75 130 LEU A CA 1
ATOM 1074 C C . LEU A 1 130 ? 15.586 -1.985 -6.228 1.00 86.75 130 LEU A C 1
ATOM 1076 O O . LEU A 1 130 ? 16.147 -1.913 -5.134 1.00 86.75 130 LEU A O 1
ATOM 1080 N N . LEU A 1 131 ? 16.245 -2.180 -7.372 1.00 85.88 131 LEU A N 1
ATOM 1081 C CA . LEU A 1 131 ? 17.710 -2.140 -7.422 1.00 85.88 131 LEU A CA 1
ATOM 1082 C C . LEU A 1 131 ? 18.200 -0.702 -7.268 1.00 85.88 131 LEU A C 1
ATOM 1084 O O . LEU A 1 131 ? 17.709 0.212 -7.939 1.00 85.88 131 LEU A O 1
ATOM 1088 N N . THR A 1 132 ? 19.213 -0.523 -6.429 1.00 87.75 132 THR A N 1
ATOM 1089 C CA . THR A 1 132 ? 19.927 0.747 -6.271 1.00 87.75 132 THR A CA 1
ATOM 1090 C C . THR A 1 132 ? 20.847 1.022 -7.462 1.00 87.75 132 THR A C 1
ATOM 1092 O O . THR A 1 132 ? 21.233 0.120 -8.208 1.00 87.75 132 THR A O 1
ATOM 1095 N N . ARG A 1 133 ? 21.261 2.283 -7.627 1.00 86.12 133 ARG A N 1
ATOM 1096 C CA . ARG A 1 133 ? 22.184 2.715 -8.693 1.00 86.12 133 ARG A CA 1
ATOM 1097 C C . ARG A 1 133 ? 23.452 1.857 -8.774 1.00 86.12 133 ARG A C 1
ATOM 1099 O O . ARG A 1 133 ? 23.904 1.502 -9.860 1.00 86.12 133 ARG A O 1
ATOM 1106 N N . GLU A 1 134 ? 24.028 1.537 -7.623 1.00 85.81 134 GLU A N 1
ATOM 1107 C CA . GLU A 1 134 ? 25.272 0.771 -7.509 1.00 85.81 134 GLU A CA 1
ATOM 1108 C C . GLU A 1 134 ? 25.058 -0.698 -7.890 1.00 85.81 134 GLU A C 1
ATOM 1110 O O . GLU A 1 134 ? 25.883 -1.298 -8.582 1.00 85.81 134 GLU A O 1
ATOM 1115 N N . GLU A 1 135 ? 23.917 -1.267 -7.502 1.00 86.00 135 GLU A N 1
ATOM 1116 C CA . GLU A 1 135 ? 23.538 -2.637 -7.846 1.00 86.00 135 GLU A CA 1
ATOM 1117 C C . GLU A 1 135 ? 23.261 -2.793 -9.342 1.00 86.00 135 GLU A C 1
ATOM 1119 O O . GLU A 1 135 ? 23.679 -3.785 -9.932 1.00 86.00 135 GLU A O 1
ATOM 1124 N N . ILE A 1 136 ? 22.637 -1.801 -9.986 1.00 86.56 136 ILE A N 1
ATOM 1125 C CA . ILE A 1 136 ? 22.410 -1.814 -11.440 1.00 86.56 136 ILE A CA 1
ATOM 1126 C C . ILE A 1 136 ? 23.750 -1.863 -12.179 1.00 86.56 136 ILE A C 1
ATOM 1128 O O . ILE A 1 136 ? 23.954 -2.735 -13.018 1.00 86.56 136 ILE A O 1
ATOM 1132 N N . LEU A 1 137 ? 24.685 -0.975 -11.825 1.00 85.50 137 LEU A N 1
ATOM 1133 C CA . LEU A 1 137 ? 26.003 -0.883 -12.463 1.00 85.50 137 LEU A CA 1
ATOM 1134 C C . LEU A 1 137 ? 26.876 -2.128 -12.265 1.00 85.50 137 LEU A C 1
ATOM 1136 O O . LEU A 1 137 ? 27.759 -2.393 -13.077 1.00 85.50 137 LEU A O 1
ATOM 1140 N N . THR A 1 138 ? 26.673 -2.862 -11.172 1.00 87.50 138 THR A N 1
ATOM 1141 C CA . THR A 1 138 ? 27.494 -4.034 -10.833 1.00 87.50 138 THR A CA 1
ATOM 1142 C C . THR A 1 138 ? 26.882 -5.347 -11.303 1.00 87.50 138 THR A C 1
ATOM 1144 O O . THR A 1 138 ? 27.617 -6.258 -11.682 1.00 87.50 138 THR A O 1
ATOM 1147 N N . GLN A 1 139 ? 25.555 -5.473 -11.273 1.00 86.56 139 GLN A N 1
ATOM 1148 C CA . GLN A 1 139 ? 24.863 -6.740 -11.521 1.00 86.56 139 GLN A CA 1
ATOM 1149 C C . GLN A 1 139 ? 24.285 -6.849 -12.937 1.00 86.56 139 GLN A C 1
ATOM 1151 O O . GLN A 1 139 ? 24.023 -7.968 -13.406 1.00 86.56 139 GLN A O 1
ATOM 1156 N N . VAL A 1 140 ? 24.090 -5.718 -13.624 1.00 85.50 140 VAL A N 1
ATOM 1157 C CA . VAL A 1 140 ? 23.474 -5.664 -14.952 1.00 85.50 140 VAL A CA 1
ATOM 1158 C C . VAL A 1 140 ? 24.424 -5.029 -15.954 1.00 85.50 140 VAL A C 1
ATOM 1160 O O . VAL A 1 140 ? 24.830 -3.878 -15.828 1.00 85.50 140 VAL A O 1
ATOM 1163 N N . ASP A 1 141 ? 24.730 -5.789 -16.999 1.00 88.38 141 ASP A N 1
ATOM 1164 C CA . ASP A 1 141 ? 25.406 -5.266 -18.175 1.00 88.38 141 ASP A CA 1
ATOM 1165 C C . ASP A 1 141 ? 24.377 -4.555 -19.059 1.00 88.38 141 ASP A C 1
ATOM 1167 O O . ASP A 1 141 ? 23.640 -5.187 -19.819 1.00 88.38 141 ASP A O 1
ATOM 1171 N N . LEU A 1 142 ? 24.283 -3.235 -18.893 1.00 86.19 142 LEU A N 1
ATOM 1172 C CA . LEU A 1 142 ? 23.336 -2.415 -19.642 1.00 86.19 142 LEU A CA 1
ATOM 1173 C C . LEU A 1 142 ? 23.664 -2.383 -21.142 1.00 86.19 142 LEU A C 1
ATOM 1175 O O . LEU A 1 142 ? 22.755 -2.199 -21.948 1.00 86.19 142 LEU A O 1
ATOM 1179 N N . ASP A 1 143 ? 24.933 -2.563 -21.519 1.00 87.19 143 ASP A N 1
ATOM 1180 C CA . ASP A 1 143 ? 25.414 -2.384 -22.892 1.00 87.19 143 ASP A CA 1
ATOM 1181 C C . ASP A 1 143 ? 24.895 -3.490 -23.824 1.00 87.19 143 ASP A C 1
ATOM 1183 O O . ASP A 1 143 ? 24.622 -3.243 -24.999 1.00 87.19 143 ASP A O 1
ATOM 1187 N N . HIS A 1 144 ? 24.680 -4.692 -23.289 1.00 88.81 144 HIS A N 1
ATOM 1188 C CA . HIS A 1 144 ? 24.244 -5.870 -24.046 1.00 88.81 144 HIS A CA 1
ATOM 1189 C C . HIS A 1 144 ? 22.756 -6.200 -23.852 1.00 88.81 144 HIS A C 1
ATOM 1191 O O . HIS A 1 144 ? 22.310 -7.319 -24.127 1.00 88.81 144 HIS A O 1
ATOM 1197 N N . ILE A 1 145 ? 21.954 -5.236 -23.385 1.00 88.69 145 ILE A N 1
ATOM 1198 C CA . ILE A 1 145 ? 20.500 -5.405 -23.312 1.00 88.69 145 ILE A CA 1
ATOM 1199 C C . ILE A 1 145 ? 19.933 -5.536 -24.728 1.00 88.69 145 ILE A C 1
ATOM 1201 O O . ILE A 1 145 ? 20.227 -4.730 -25.613 1.00 88.69 145 ILE A O 1
ATOM 1205 N N . LYS A 1 146 ? 19.103 -6.564 -24.932 1.00 89.56 146 LYS A N 1
ATOM 1206 C CA . LYS A 1 146 ? 18.497 -6.881 -26.228 1.00 89.56 146 LYS A CA 1
ATOM 1207 C C . LYS A 1 146 ? 17.338 -5.943 -26.523 1.00 89.56 146 LYS A C 1
ATOM 1209 O O . LYS A 1 146 ? 16.358 -5.885 -25.780 1.00 89.56 146 LYS A O 1
ATOM 1214 N N . LEU A 1 147 ? 17.426 -5.271 -27.659 1.00 88.38 147 LEU A N 1
ATOM 1215 C CA . LEU A 1 147 ? 16.430 -4.355 -28.184 1.00 88.38 147 LEU A CA 1
ATOM 1216 C C . LEU A 1 147 ? 15.907 -4.884 -29.524 1.00 88.38 147 LEU A C 1
ATOM 1218 O O . LEU A 1 147 ? 16.634 -5.490 -30.307 1.00 88.38 147 LEU A O 1
ATOM 1222 N N . ARG A 1 148 ? 14.639 -4.617 -29.812 1.00 87.81 148 ARG A N 1
ATOM 1223 C CA . ARG A 1 148 ? 13.996 -4.866 -31.097 1.00 87.81 148 ARG A CA 1
ATOM 1224 C C . ARG A 1 148 ? 13.402 -3.564 -31.604 1.00 87.81 148 ARG A C 1
ATOM 1226 O O . ARG A 1 148 ? 12.438 -3.044 -31.043 1.00 87.81 148 ARG A O 1
ATOM 1233 N N . LEU A 1 149 ? 13.991 -3.044 -32.673 1.00 84.31 149 LEU A N 1
ATOM 1234 C CA . LEU A 1 149 ? 13.556 -1.843 -33.367 1.00 84.31 149 LEU A CA 1
ATOM 1235 C C . LEU A 1 149 ? 12.825 -2.266 -34.643 1.00 84.31 149 LEU A C 1
ATOM 1237 O O . LEU A 1 149 ? 13.453 -2.601 -35.649 1.00 84.31 149 LEU A O 1
ATOM 1241 N N . ARG A 1 150 ? 11.489 -2.265 -34.601 1.00 82.69 150 ARG A N 1
ATOM 1242 C CA . ARG A 1 150 ? 10.636 -2.846 -35.656 1.00 82.69 150 ARG A CA 1
ATOM 1243 C C . ARG A 1 150 ? 11.002 -4.315 -35.927 1.00 82.69 150 ARG A C 1
ATOM 1245 O O . ARG A 1 150 ? 10.692 -5.169 -35.104 1.00 82.69 150 ARG A O 1
ATOM 1252 N N . ASP A 1 151 ? 11.689 -4.580 -37.037 1.00 83.31 151 ASP A N 1
ATOM 1253 C CA . ASP A 1 151 ? 12.108 -5.915 -37.484 1.00 83.31 151 ASP A CA 1
ATOM 1254 C C . ASP A 1 151 ? 13.616 -6.167 -37.288 1.00 83.31 151 ASP A C 1
ATOM 1256 O O . ASP A 1 151 ? 14.149 -7.159 -37.783 1.00 83.31 151 ASP A O 1
ATOM 1260 N N . ILE A 1 152 ? 14.325 -5.257 -36.609 1.00 85.31 152 ILE A N 1
ATOM 1261 C CA . ILE A 1 152 ? 15.774 -5.336 -36.393 1.00 85.31 152 ILE A CA 1
ATOM 1262 C C . ILE A 1 152 ? 16.048 -5.620 -34.920 1.00 85.31 152 ILE A C 1
ATOM 1264 O O . ILE A 1 152 ? 15.673 -4.830 -34.054 1.00 85.31 152 ILE A O 1
ATOM 1268 N N . ASP A 1 153 ? 16.744 -6.720 -34.654 1.00 88.12 153 ASP A N 1
ATOM 1269 C CA . ASP A 1 153 ? 17.310 -7.009 -33.339 1.00 88.12 153 ASP A CA 1
ATOM 1270 C C . ASP A 1 153 ? 18.662 -6.291 -33.203 1.00 88.12 153 ASP A C 1
ATOM 1272 O O . ASP A 1 153 ? 19.508 -6.371 -34.097 1.00 88.12 153 ASP A O 1
ATOM 1276 N N . ALA A 1 154 ? 18.848 -5.572 -32.101 1.00 86.50 154 ALA A N 1
ATOM 1277 C CA . ALA A 1 154 ? 20.048 -4.803 -31.794 1.00 86.50 154 ALA A CA 1
ATOM 1278 C C . ALA A 1 154 ? 20.371 -4.881 -30.298 1.00 86.50 154 ALA A C 1
ATOM 1280 O O . ALA A 1 154 ? 19.508 -5.172 -29.473 1.00 86.50 154 ALA A O 1
ATOM 1281 N N . GLU A 1 155 ? 21.612 -4.593 -29.938 1.00 89.12 155 GLU A N 1
ATOM 1282 C CA . GLU A 1 155 ? 22.024 -4.416 -28.542 1.00 89.12 155 GLU A CA 1
ATOM 1283 C C . GLU A 1 155 ? 22.078 -2.928 -28.189 1.00 89.12 155 GLU A C 1
ATOM 1285 O O . GLU A 1 155 ? 22.246 -2.075 -29.065 1.00 89.12 155 GLU A O 1
ATOM 1290 N N . ALA A 1 156 ? 21.933 -2.598 -26.906 1.00 86.25 156 ALA A N 1
ATOM 1291 C CA . ALA A 1 156 ? 21.910 -1.211 -26.452 1.00 86.25 156 ALA A CA 1
ATOM 1292 C C . ALA A 1 156 ? 23.171 -0.426 -26.859 1.00 86.25 156 ALA A C 1
ATOM 1294 O O . ALA A 1 156 ? 23.053 0.699 -27.348 1.00 86.25 156 ALA A O 1
ATOM 1295 N N . CYS A 1 157 ? 24.352 -1.048 -26.790 1.00 86.25 157 CYS A N 1
ATOM 1296 C CA . CYS A 1 157 ? 25.630 -0.476 -27.224 1.00 86.25 157 CYS A CA 1
ATOM 1297 C C . CYS A 1 157 ? 25.700 -0.136 -28.719 1.00 86.25 157 CYS A C 1
ATOM 1299 O O . CYS A 1 157 ? 26.512 0.687 -29.137 1.00 86.25 157 CYS A O 1
ATOM 1301 N N . GLN A 1 158 ? 24.839 -0.733 -29.544 1.00 85.19 158 GLN A N 1
ATOM 1302 C CA . GLN A 1 158 ? 24.798 -0.479 -30.984 1.00 85.19 158 GLN A CA 1
ATOM 1303 C C . GLN A 1 158 ? 24.016 0.797 -31.325 1.00 85.19 158 GLN A C 1
ATOM 1305 O O . GLN A 1 158 ? 23.971 1.215 -32.486 1.00 85.19 158 GLN A O 1
ATOM 1310 N N . LEU A 1 159 ? 23.392 1.440 -30.334 1.00 84.44 159 LEU A N 1
ATOM 1311 C CA . LEU A 1 159 ? 22.655 2.677 -30.531 1.00 84.44 159 LEU A CA 1
ATOM 1312 C C . LEU A 1 159 ? 23.581 3.894 -30.518 1.00 84.44 159 LEU A C 1
ATOM 1314 O O . LEU A 1 159 ? 24.351 4.123 -29.593 1.00 84.44 159 LEU A O 1
ATOM 1318 N N . VAL A 1 160 ? 23.402 4.769 -31.510 1.00 84.06 160 VAL A N 1
ATOM 1319 C CA . VAL A 1 160 ? 24.231 5.971 -31.733 1.00 84.06 160 VAL A CA 1
ATOM 1320 C C . VAL A 1 160 ? 24.310 6.902 -30.514 1.00 84.06 160 VAL A C 1
ATOM 1322 O O . VAL A 1 160 ? 25.298 7.607 -30.339 1.00 84.06 160 VAL A O 1
ATOM 1325 N N . ARG A 1 161 ? 23.264 6.942 -29.680 1.00 81.31 161 ARG A N 1
ATOM 1326 C CA . ARG A 1 161 ? 23.192 7.806 -28.487 1.00 81.31 161 ARG A CA 1
ATOM 1327 C C . ARG A 1 161 ? 23.500 7.087 -27.172 1.00 81.31 161 ARG A C 1
ATOM 1329 O O . ARG A 1 161 ? 23.353 7.703 -26.118 1.00 81.31 161 ARG A O 1
ATOM 1336 N N . TRP A 1 162 ? 23.911 5.821 -27.220 1.00 86.81 162 TRP A N 1
ATOM 1337 C CA . TRP A 1 162 ? 24.132 5.011 -26.024 1.00 86.81 162 TRP A CA 1
ATOM 1338 C C . TRP A 1 162 ? 25.278 5.535 -25.157 1.00 86.81 162 TRP A C 1
ATOM 1340 O O . TRP A 1 162 ? 25.069 5.865 -23.991 1.00 86.81 162 TRP A O 1
ATOM 1350 N N . ASP A 1 163 ? 26.458 5.714 -25.750 1.00 82.25 163 ASP A N 1
ATOM 1351 C CA . ASP A 1 163 ? 27.664 6.144 -25.029 1.00 82.25 163 ASP A CA 1
ATOM 1352 C C . ASP A 1 163 ? 27.580 7.591 -24.530 1.00 82.25 163 ASP A C 1
ATOM 1354 O O . ASP A 1 163 ? 28.259 7.980 -23.582 1.00 82.25 163 ASP A O 1
ATOM 1358 N N . THR A 1 164 ? 26.730 8.402 -25.163 1.00 83.19 164 THR A N 1
ATOM 1359 C CA . THR A 1 164 ? 26.488 9.795 -24.766 1.00 83.19 164 THR A CA 1
ATOM 1360 C C . THR A 1 164 ? 25.453 9.940 -23.649 1.00 83.19 164 THR A C 1
ATOM 1362 O O . THR A 1 164 ? 25.306 11.032 -23.106 1.00 83.19 164 THR A O 1
ATOM 1365 N N . GLY A 1 165 ? 24.700 8.880 -23.338 1.00 80.56 165 GLY A N 1
ATOM 1366 C CA . GLY A 1 165 ? 23.634 8.900 -22.339 1.00 80.56 165 GLY A CA 1
ATOM 1367 C C . GLY A 1 165 ? 24.154 8.702 -20.914 1.00 80.56 165 GLY A C 1
ATOM 1368 O O . GLY A 1 165 ? 25.051 7.893 -20.678 1.00 80.56 165 GLY A O 1
ATOM 1369 N N . SER A 1 166 ? 23.556 9.408 -19.952 1.00 84.56 166 SER A N 1
ATOM 1370 C CA . SER A 1 166 ? 23.806 9.203 -18.520 1.00 84.56 166 SER A CA 1
ATOM 1371 C C . SER A 1 166 ? 22.706 8.345 -17.903 1.00 84.56 166 SER A C 1
ATOM 1373 O O . SER A 1 166 ? 21.536 8.527 -18.215 1.00 84.56 166 SER A O 1
ATOM 1375 N N . ILE A 1 167 ? 23.059 7.454 -16.976 1.00 84.69 167 ILE A N 1
ATOM 1376 C CA . ILE A 1 167 ? 22.070 6.692 -16.192 1.00 84.69 167 ILE A CA 1
ATOM 1377 C C . ILE A 1 167 ? 21.209 7.623 -15.331 1.00 84.69 167 ILE A C 1
ATOM 1379 O O . ILE A 1 167 ? 20.040 7.338 -15.111 1.00 84.69 167 ILE A O 1
ATOM 1383 N N . ASP A 1 168 ? 21.764 8.756 -14.901 1.00 81.81 168 ASP A N 1
ATOM 1384 C CA . ASP A 1 168 ? 21.063 9.715 -14.044 1.00 81.81 168 ASP A CA 1
ATOM 1385 C C . ASP A 1 168 ? 20.080 10.607 -14.837 1.00 81.81 168 ASP A C 1
ATOM 1387 O O . ASP A 1 168 ? 19.288 11.337 -14.249 1.00 81.81 168 ASP A O 1
ATOM 1391 N N . ASP A 1 169 ? 20.116 10.558 -16.176 1.00 84.88 169 ASP A N 1
ATOM 1392 C CA . ASP A 1 169 ? 19.194 11.290 -17.049 1.00 84.88 169 ASP A CA 1
ATOM 1393 C C . ASP A 1 169 ? 18.093 10.362 -17.569 1.00 84.88 169 ASP A C 1
ATOM 1395 O O . ASP A 1 169 ? 18.311 9.595 -18.514 1.00 84.88 169 ASP A O 1
ATOM 1399 N N . ILE A 1 170 ? 16.896 10.474 -16.988 1.00 83.12 170 ILE A N 1
ATOM 1400 C CA . ILE A 1 170 ? 15.723 9.668 -17.355 1.00 83.12 170 ILE A CA 1
ATOM 1401 C C . ILE A 1 170 ? 15.221 9.920 -18.785 1.00 83.12 170 ILE A C 1
ATOM 1403 O O . ILE A 1 170 ? 14.484 9.103 -19.326 1.00 83.12 170 ILE A O 1
ATOM 1407 N N . TYR A 1 171 ? 15.601 11.036 -19.417 1.00 84.56 171 TYR A N 1
ATOM 1408 C CA . TYR A 1 171 ? 15.234 11.318 -20.808 1.00 84.56 171 TYR A CA 1
ATOM 1409 C C . TYR A 1 171 ? 16.224 10.693 -21.792 1.00 84.56 171 TYR A C 1
ATOM 1411 O O . TYR A 1 171 ? 15.956 10.614 -22.997 1.00 84.56 171 TYR A O 1
ATOM 1419 N N . SER A 1 172 ? 17.371 10.231 -21.296 1.00 88.00 172 SER A N 1
ATOM 1420 C CA . SER A 1 172 ? 18.315 9.462 -22.084 1.00 88.00 172 SER A CA 1
ATOM 1421 C C . SER A 1 172 ? 17.865 8.006 -22.179 1.00 88.00 172 SER A C 1
ATOM 1423 O O . SER A 1 172 ? 17.270 7.435 -21.266 1.00 88.00 172 SER A O 1
ATOM 1425 N N . LEU A 1 173 ? 18.202 7.361 -23.293 1.00 86.25 173 LEU A N 1
ATOM 1426 C CA . LEU A 1 173 ? 17.873 5.953 -23.497 1.00 86.25 173 LEU A CA 1
ATOM 1427 C C . LEU A 1 173 ? 18.567 5.039 -22.474 1.00 86.25 173 LEU A C 1
ATOM 1429 O O . LEU A 1 173 ? 18.014 4.013 -22.092 1.00 86.25 173 LEU A O 1
ATOM 1433 N N . LYS A 1 174 ? 19.736 5.453 -21.977 1.00 88.69 174 LYS A N 1
ATOM 1434 C CA . LYS A 1 174 ? 20.464 4.751 -20.919 1.00 88.69 174 LYS A CA 1
ATOM 1435 C C . LYS A 1 174 ? 19.758 4.856 -19.567 1.00 88.69 174 LYS A C 1
ATOM 1437 O O . LYS A 1 174 ? 19.647 3.848 -18.876 1.00 88.69 174 LYS A O 1
ATOM 1442 N N . G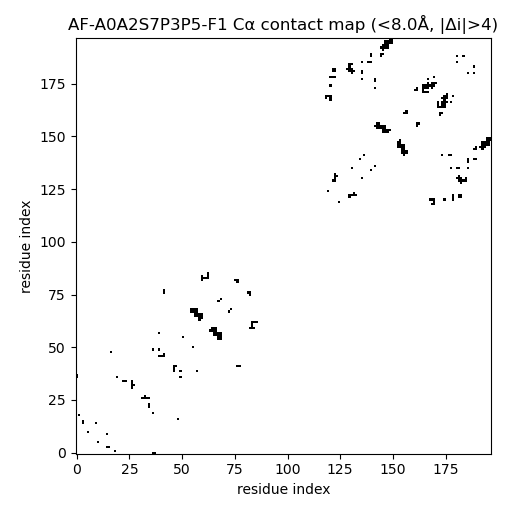LY A 1 175 ? 19.236 6.034 -19.225 1.00 88.44 175 GLY A N 1
ATOM 1443 C CA . GLY A 1 175 ? 18.441 6.245 -18.014 1.00 88.44 175 GLY A CA 1
ATOM 1444 C C . GLY A 1 175 ? 17.106 5.504 -18.052 1.00 88.44 175 GLY A C 1
ATOM 1445 O O . GLY A 1 175 ? 16.807 4.772 -17.114 1.00 88.44 175 GLY A O 1
ATOM 1446 N N . MET A 1 176 ? 16.362 5.581 -19.164 1.00 86.94 176 MET A N 1
ATOM 1447 C CA . MET A 1 176 ? 15.114 4.816 -19.338 1.00 86.94 176 MET A CA 1
ATOM 1448 C C . MET A 1 176 ? 15.341 3.307 -19.189 1.00 86.94 176 MET A C 1
ATOM 1450 O O . MET A 1 176 ? 14.560 2.612 -18.537 1.00 86.94 176 MET A O 1
ATOM 1454 N N . ILE A 1 177 ? 16.429 2.793 -19.777 1.00 88.50 177 ILE A N 1
ATOM 1455 C CA . ILE A 1 177 ? 16.774 1.376 -19.662 1.00 88.50 177 ILE A CA 1
ATOM 1456 C C . ILE A 1 177 ? 17.130 1.010 -18.220 1.00 88.50 177 ILE A C 1
ATOM 1458 O O . ILE A 1 177 ? 16.597 0.034 -17.691 1.00 88.50 177 ILE A O 1
ATOM 1462 N N . ALA A 1 178 ? 17.957 1.816 -17.555 1.00 89.62 178 ALA A N 1
ATOM 1463 C CA . ALA A 1 178 ? 18.288 1.617 -16.148 1.00 89.62 178 ALA A CA 1
ATOM 1464 C C . ALA A 1 178 ? 17.045 1.662 -15.237 1.00 89.62 178 ALA A C 1
ATOM 1466 O O . ALA A 1 178 ? 16.982 0.927 -14.252 1.00 89.62 178 ALA A O 1
ATOM 1467 N N . GLU A 1 179 ? 16.036 2.473 -15.570 1.00 89.38 179 GLU A N 1
ATOM 1468 C CA . GLU A 1 179 ? 14.829 2.654 -14.750 1.00 89.38 179 GLU A CA 1
ATOM 1469 C C . GLU A 1 179 ? 13.960 1.411 -14.766 1.00 89.38 179 GLU A C 1
ATOM 1471 O O . GLU A 1 179 ? 13.574 0.902 -13.711 1.00 89.38 179 GLU A O 1
ATOM 1476 N N . LEU A 1 180 ? 13.729 0.854 -15.953 1.00 87.50 180 LEU A N 1
ATOM 1477 C CA . LEU A 1 180 ? 13.001 -0.402 -16.042 1.00 87.50 180 LEU A CA 1
ATOM 1478 C C . LEU A 1 180 ? 13.795 -1.541 -15.408 1.00 87.50 180 LEU A C 1
ATOM 1480 O O . LEU A 1 180 ? 13.207 -2.367 -14.720 1.00 87.50 180 LEU A O 1
ATOM 1484 N N . VAL A 1 181 ? 15.115 -1.592 -15.616 1.00 90.06 181 VAL A N 1
ATOM 1485 C CA . VAL A 1 181 ? 15.974 -2.608 -14.993 1.00 90.06 181 VAL A CA 1
ATOM 1486 C C . VAL A 1 181 ? 15.851 -2.545 -13.471 1.00 90.06 181 VAL A C 1
ATOM 1488 O O . VAL A 1 181 ? 15.700 -3.589 -12.841 1.00 90.06 181 VAL A O 1
ATOM 1491 N N . SER A 1 182 ? 15.839 -1.341 -12.890 1.00 90.06 182 SER A N 1
ATOM 1492 C CA . SER A 1 182 ? 15.646 -1.142 -11.452 1.00 90.06 182 SER A CA 1
ATOM 1493 C C . SER A 1 182 ? 14.325 -1.716 -10.943 1.00 90.06 182 SER A C 1
ATOM 1495 O O . SER A 1 182 ? 14.301 -2.364 -9.896 1.00 90.06 182 SER A O 1
ATOM 1497 N N . ALA A 1 183 ? 13.242 -1.506 -11.695 1.00 88.25 183 ALA A N 1
ATOM 1498 C CA . ALA A 1 183 ? 11.901 -1.947 -11.328 1.00 88.25 183 ALA A CA 1
ATOM 1499 C C . ALA A 1 183 ? 11.652 -3.444 -11.572 1.00 88.25 183 ALA A C 1
ATOM 1501 O O . ALA A 1 183 ? 10.899 -4.077 -10.836 1.00 88.25 183 ALA A O 1
ATOM 1502 N N . VAL A 1 184 ? 12.250 -4.003 -12.624 1.00 89.00 184 VAL A N 1
ATOM 1503 C CA . VAL A 1 184 ? 11.994 -5.371 -13.093 1.00 89.00 184 VAL A CA 1
ATOM 1504 C C . VAL A 1 184 ? 12.967 -6.385 -12.483 1.00 89.00 184 VAL A C 1
ATOM 1506 O O . VAL A 1 184 ? 12.612 -7.551 -12.311 1.00 89.00 184 VAL A O 1
ATOM 1509 N N . GLY A 1 185 ? 14.175 -5.954 -12.116 1.00 86.81 185 GLY A N 1
ATOM 1510 C CA . GLY A 1 185 ? 15.195 -6.809 -11.516 1.00 86.81 185 GLY A CA 1
ATOM 1511 C C . GLY A 1 185 ? 16.158 -7.444 -12.528 1.00 86.81 185 GLY A C 1
ATOM 1512 O O . GLY A 1 185 ? 15.922 -7.473 -13.737 1.00 86.81 185 GLY A O 1
ATOM 1513 N N . VAL A 1 186 ? 17.272 -7.978 -12.014 1.00 87.62 186 VAL A N 1
ATOM 1514 C CA . VAL A 1 186 ? 18.426 -8.463 -12.803 1.00 87.62 186 VAL A CA 1
ATOM 1515 C C . VAL A 1 186 ? 18.090 -9.663 -13.692 1.00 87.62 186 VAL A C 1
ATOM 1517 O O . VAL A 1 186 ? 18.583 -9.749 -14.816 1.00 87.62 186 VAL A O 1
ATOM 1520 N N . GLU A 1 187 ? 17.280 -10.603 -13.203 1.00 85.62 187 GLU A N 1
ATOM 1521 C CA . GLU A 1 187 ? 16.970 -11.846 -13.925 1.00 85.62 187 GLU A CA 1
ATOM 1522 C C . GLU A 1 187 ? 16.168 -11.557 -15.195 1.00 85.62 187 GLU A C 1
ATOM 1524 O O . GLU A 1 187 ? 16.598 -11.872 -16.306 1.00 85.62 187 GLU A O 1
ATOM 1529 N N . LEU A 1 188 ? 15.045 -10.858 -15.034 1.00 85.06 188 LEU A N 1
ATOM 1530 C CA . LEU A 1 188 ? 14.174 -10.477 -16.139 1.00 85.06 188 LEU A CA 1
ATOM 1531 C C . LEU A 1 188 ? 14.858 -9.492 -17.095 1.00 85.06 188 LEU A C 1
ATOM 1533 O O . LEU A 1 188 ? 14.633 -9.578 -18.299 1.00 85.06 188 LEU A O 1
ATOM 1537 N N . ALA A 1 189 ? 15.744 -8.619 -16.601 1.00 86.62 189 ALA A N 1
ATOM 1538 C CA . ALA A 1 189 ? 16.544 -7.726 -17.443 1.00 86.62 189 ALA A CA 1
ATOM 1539 C C . ALA A 1 189 ? 17.399 -8.445 -18.489 1.00 86.62 189 ALA A C 1
ATOM 1541 O O . ALA A 1 189 ? 17.585 -7.918 -19.584 1.00 86.62 189 ALA A O 1
ATOM 1542 N N . ARG A 1 190 ? 17.880 -9.654 -18.187 1.00 84.25 190 ARG A N 1
ATOM 1543 C CA . ARG A 1 190 ? 18.713 -10.444 -19.107 1.00 84.25 190 ARG A CA 1
ATOM 1544 C C . ARG A 1 190 ? 17.897 -11.209 -20.145 1.00 84.25 190 ARG A C 1
ATOM 1546 O O . ARG A 1 190 ? 18.392 -11.485 -21.238 1.00 84.25 190 ARG A O 1
ATOM 1553 N N . GLU A 1 191 ? 16.669 -11.578 -19.798 1.00 85.25 191 GLU A N 1
ATOM 1554 C CA . GLU A 1 191 ? 15.799 -12.390 -20.652 1.00 85.25 191 GLU A CA 1
ATOM 1555 C C . GLU A 1 191 ? 14.869 -11.549 -21.531 1.00 85.25 191 GLU A C 1
ATOM 1557 O O . GLU A 1 191 ? 14.425 -12.017 -22.582 1.00 85.25 191 GLU A O 1
ATOM 1562 N N . MET A 1 192 ? 14.587 -10.306 -21.133 1.00 86.38 192 MET A N 1
ATOM 1563 C CA . MET A 1 192 ? 13.659 -9.450 -21.858 1.00 86.38 192 MET A CA 1
ATOM 1564 C C . MET A 1 192 ? 14.239 -8.905 -23.169 1.00 86.38 192 MET A C 1
ATOM 1566 O O . MET A 1 192 ? 15.420 -8.579 -23.279 1.00 86.38 192 MET A O 1
ATOM 1570 N N . VAL A 1 193 ? 13.362 -8.769 -24.167 1.00 84.88 193 VAL A N 1
ATOM 1571 C CA . VAL A 1 193 ? 13.637 -8.041 -25.409 1.00 84.88 193 VAL A CA 1
ATOM 1572 C C . VAL A 1 193 ? 12.801 -6.774 -25.401 1.00 84.88 193 VAL A C 1
ATOM 1574 O O . VAL A 1 193 ? 11.573 -6.824 -25.324 1.00 84.88 193 VAL A O 1
ATOM 1577 N N . TRP A 1 194 ? 13.471 -5.639 -25.492 1.00 82.75 194 TRP A N 1
ATOM 1578 C CA . TRP A 1 194 ? 12.839 -4.333 -25.428 1.00 82.75 194 TRP A CA 1
ATOM 1579 C C . TRP A 1 194 ? 12.363 -3.883 -26.796 1.00 82.75 194 TRP A C 1
ATOM 1581 O O . TRP A 1 194 ? 13.163 -3.726 -27.712 1.00 82.75 194 TRP A O 1
ATOM 1591 N N . LEU A 1 195 ? 11.070 -3.620 -26.936 1.00 82.88 195 LEU A N 1
ATOM 1592 C CA . LEU A 1 195 ? 10.509 -3.135 -28.191 1.00 82.88 195 LEU A CA 1
ATOM 1593 C C . LEU A 1 195 ? 10.583 -1.605 -28.228 1.00 82.88 195 LEU A C 1
ATOM 1595 O O . LEU A 1 195 ? 9.878 -0.940 -27.473 1.00 82.88 195 LEU A O 1
ATOM 1599 N N . LEU A 1 196 ? 11.405 -1.048 -29.120 1.00 71.81 196 LEU A N 1
ATOM 1600 C CA . LEU A 1 196 ? 11.316 0.365 -29.491 1.00 71.81 196 LEU A CA 1
ATOM 1601 C C . LEU A 1 196 ? 10.445 0.480 -30.752 1.00 71.81 196 LEU A C 1
ATOM 1603 O O . LEU A 1 196 ? 10.824 0.000 -31.826 1.00 71.81 196 LEU A O 1
ATOM 1607 N N . GLY A 1 197 ? 9.261 1.079 -30.598 1.00 60.31 197 GLY A N 1
ATOM 1608 C CA . GLY A 1 197 ? 8.250 1.277 -31.646 1.00 60.31 197 GLY A CA 1
ATOM 1609 C C . GLY A 1 197 ? 8.095 2.732 -32.056 1.00 60.31 197 GLY A C 1
ATOM 1610 O O . GLY A 1 197 ? 8.152 3.595 -31.154 1.00 60.31 197 GLY A O 1
#

Sequence (197 aa):
MLYLMYHEDVHSHEFGKLSALREIALAKEHGYQYWYAGFYIHSCVKMRYKRDYNPQYILDPELYTWILFDDKLLKKMDERKYVSENQEDTPAATALQQPQDSPKASADSDDEAEVPNPSLPVWERSMPGLLTREEILTQVDLDHIKLRLRDIDAEACQLVRWDTGSIDDIYSLKGMIAELVSAVGVELAREMVWLLG

Solvent-accessible surface area (backbone atoms only — not comparable to full-atom values): 12940 Å² total; per-residue (Å²): 133,84,85,79,88,75,62,80,92,53,65,88,68,49,57,73,56,56,52,50,52,50,51,51,50,50,36,54,76,73,66,49,94,74,80,84,85,70,88,84,52,91,89,40,74,92,47,53,73,66,69,77,54,79,92,43,67,44,74,30,89,88,76,72,43,77,41,72,68,41,78,68,54,49,53,52,50,75,75,31,100,72,79,58,92,83,67,66,94,66,82,92,77,88,82,78,92,67,88,87,82,82,86,81,82,93,73,96,63,96,66,71,70,75,73,70,62,84,74,58,58,66,56,76,64,78,57,91,87,48,40,41,74,68,50,43,71,73,72,43,71,66,51,70,31,42,32,29,50,81,93,42,80,45,40,40,61,75,39,94,61,36,88,79,34,44,67,83,36,56,91,27,73,40,7,45,50,51,42,52,36,21,70,65,32,67,70,54,47,73,71,46,71,44,75,52,128

Mean predicted aligned error: 16.32 Å

pLDDT: mean 77.36, std 17.9, range [29.48, 96.06]